Protein AF-A0A938VQU8-F1 (afdb_monomer_lite)

Sequence (218 aa):
MRAQQAISHDPSLSATVELSHGGRVSALDIQADYRAAAERFSGGDPETAWVLREWGAVLADLRAQPDTAADRVDWVAKRSLLRTFAQELGADWTPAMARRVDLAYHLLDPSVSLHASLVDEGRMRTLVDAGQVAAALSTPPRGTRAVVRGLALQKFGASVSDMEWDRLTFRRNGHDVTLRLDEVTGPRIDRMADVLRTAQSLDDLVAALQAKGGTDHA

Radius of gyration: 25.28 Å; chains: 1; bounding box: 58×50×66 Å

Structure (mmCIF, N/CA/C/O backbone):
data_AF-A0A938VQU8-F1
#
_entry.id   AF-A0A938VQU8-F1
#
loop_
_atom_site.group_PDB
_atom_site.id
_atom_site.type_symbol
_atom_site.label_atom_id
_atom_site.label_alt_id
_atom_site.label_comp_id
_atom_site.label_asym_id
_atom_site.label_entity_id
_atom_site.label_seq_id
_atom_site.pdbx_PDB_ins_code
_atom_site.Cartn_x
_atom_site.Cartn_y
_atom_site.Cartn_z
_atom_site.occupancy
_atom_site.B_iso_or_equiv
_atom_site.auth_seq_id
_atom_site.auth_comp_id
_atom_site.auth_asym_id
_atom_site.auth_atom_id
_atom_site.pdbx_PDB_model_num
ATOM 1 N N . MET A 1 1 ? 4.692 16.949 17.480 1.00 71.75 1 MET A N 1
ATOM 2 C CA . MET A 1 1 ? 4.676 15.615 18.130 1.00 71.75 1 MET A CA 1
ATOM 3 C C . MET A 1 1 ? 3.448 15.356 19.006 1.00 71.75 1 MET A C 1
ATOM 5 O O . MET A 1 1 ? 2.825 14.327 18.795 1.00 71.75 1 MET A O 1
ATOM 9 N N . ARG A 1 2 ? 3.047 16.243 19.938 1.00 89.06 2 ARG A N 1
ATOM 10 C CA . ARG A 1 2 ? 1.904 15.979 20.850 1.00 89.06 2 ARG A CA 1
ATOM 11 C C . ARG A 1 2 ? 0.578 15.646 20.143 1.00 89.06 2 ARG A C 1
ATOM 13 O O . ARG A 1 2 ? -0.067 14.679 20.519 1.00 89.06 2 ARG A O 1
ATOM 20 N N . ALA A 1 3 ? 0.210 16.391 19.097 1.00 92.38 3 ALA A N 1
ATOM 21 C CA . ALA A 1 3 ? -1.013 16.142 18.320 1.00 92.38 3 ALA A CA 1
ATOM 22 C C . ALA A 1 3 ? -1.037 14.739 17.679 1.00 92.38 3 ALA A C 1
ATOM 24 O O . ALA A 1 3 ? -2.004 14.002 17.828 1.00 92.38 3 ALA A O 1
ATOM 25 N N . GLN A 1 4 ? 0.065 14.340 17.036 1.00 94.56 4 GLN A N 1
ATOM 26 C CA . GLN A 1 4 ? 0.211 13.012 16.433 1.00 94.56 4 GLN A CA 1
ATOM 27 C C . GLN A 1 4 ? 0.087 11.893 17.475 1.00 94.56 4 GLN A C 1
ATOM 29 O O . GLN A 1 4 ? -0.599 10.908 17.234 1.00 94.56 4 GLN A O 1
ATOM 34 N N . GLN A 1 5 ? 0.725 12.048 18.639 1.00 95.69 5 GLN A N 1
ATOM 35 C CA . GLN A 1 5 ? 0.621 11.071 19.724 1.00 95.69 5 GLN A CA 1
ATOM 36 C C . GLN A 1 5 ? -0.806 10.983 20.271 1.00 95.69 5 GLN A C 1
ATOM 38 O O . GLN A 1 5 ? -1.281 9.877 20.493 1.00 95.69 5 GLN A O 1
ATOM 43 N N . ALA A 1 6 ? -1.493 12.111 20.468 1.00 95.75 6 ALA A N 1
ATOM 44 C CA . ALA A 1 6 ? -2.875 12.118 20.945 1.00 95.75 6 ALA A CA 1
ATOM 45 C C . ALA A 1 6 ? -3.814 11.373 19.983 1.00 95.75 6 ALA A C 1
ATOM 47 O O . ALA A 1 6 ? -4.602 10.547 20.426 1.00 95.75 6 ALA A O 1
ATOM 48 N N . ILE A 1 7 ? -3.668 11.605 18.673 1.00 96.75 7 ILE A N 1
ATOM 49 C CA . ILE A 1 7 ? -4.426 10.891 17.636 1.00 96.75 7 ILE A CA 1
ATOM 50 C C . ILE A 1 7 ? -4.068 9.399 17.633 1.00 96.75 7 ILE A C 1
ATOM 52 O O . ILE A 1 7 ? -4.949 8.550 17.625 1.00 96.75 7 ILE A O 1
ATOM 56 N N . SER A 1 8 ? -2.776 9.067 17.673 1.00 96.38 8 SER A N 1
ATOM 57 C CA . SER A 1 8 ? -2.309 7.678 17.614 1.00 96.38 8 SER A CA 1
ATOM 58 C C . SER A 1 8 ? -2.751 6.830 18.809 1.00 96.38 8 SER A C 1
ATOM 60 O O . SER A 1 8 ? -2.958 5.632 18.641 1.00 96.38 8 SER A O 1
ATOM 62 N N . HIS A 1 9 ? -2.830 7.406 20.011 1.00 95.88 9 HIS A N 1
ATOM 63 C CA . HIS A 1 9 ? -3.208 6.671 21.222 1.00 95.88 9 HIS A CA 1
ATOM 64 C C . HIS A 1 9 ? -4.723 6.576 21.419 1.00 95.88 9 HIS A C 1
ATOM 66 O O . HIS A 1 9 ? -5.155 5.874 22.333 1.00 95.88 9 HIS A O 1
ATOM 72 N N . ASP A 1 10 ? -5.523 7.250 20.587 1.00 96.31 10 ASP A N 1
ATOM 73 C CA . ASP A 1 10 ? -6.977 7.191 20.657 1.00 96.31 10 ASP A CA 1
ATOM 74 C C . ASP A 1 10 ? -7.590 6.377 19.498 1.00 96.31 10 ASP A C 1
ATOM 76 O O . ASP A 1 10 ? -8.001 6.932 18.475 1.00 96.31 10 ASP A O 1
ATOM 80 N N . PRO A 1 11 ? -7.736 5.048 19.657 1.00 93.06 11 PRO A N 1
ATOM 81 C CA . PRO A 1 11 ? -8.382 4.201 18.660 1.00 93.06 11 PRO A CA 1
ATOM 82 C C . PRO A 1 11 ? -9.906 4.404 18.584 1.00 93.06 11 PRO A C 1
ATOM 84 O O . PRO A 1 11 ? -10.549 3.752 17.756 1.00 93.06 11 PRO A O 1
ATOM 87 N N . SER A 1 12 ? -10.504 5.245 19.444 1.00 93.19 12 SER A N 1
ATOM 88 C CA . SER A 1 12 ? -11.915 5.646 19.328 1.00 93.19 12 SER A CA 1
ATOM 89 C C . SER A 1 12 ? -12.138 6.735 18.277 1.00 93.19 12 SER A C 1
ATOM 91 O O . SER A 1 12 ? -13.279 6.953 17.880 1.00 93.19 12 SER A O 1
ATOM 93 N N . LEU A 1 13 ? -11.057 7.367 17.793 1.00 95.56 13 LEU A N 1
ATOM 94 C CA . LEU A 1 13 ? -11.075 8.435 16.787 1.00 95.56 13 LEU A CA 1
ATOM 95 C C . LEU A 1 13 ? -11.809 9.710 17.247 1.00 95.56 13 LEU A C 1
ATOM 97 O O . LEU A 1 13 ? -12.257 10.497 16.414 1.00 95.56 13 LEU A O 1
ATOM 101 N N . SER A 1 14 ? -11.916 9.930 18.560 1.00 94.62 14 SER A N 1
ATOM 102 C CA . SER A 1 14 ? -12.610 11.075 19.165 1.00 94.62 14 SER A CA 1
ATOM 103 C C . SER A 1 14 ? -11.667 12.200 19.606 1.00 94.62 14 SER A C 1
ATOM 105 O O . SER A 1 14 ? -12.100 13.334 19.826 1.00 94.62 14 SER A O 1
ATOM 107 N N . ALA A 1 15 ? -10.367 11.918 19.708 1.00 96.06 15 ALA A N 1
ATOM 108 C CA . ALA A 1 15 ? -9.347 12.877 20.083 1.00 96.06 15 ALA A CA 1
ATOM 109 C C . ALA A 1 15 ? -9.330 14.058 19.110 1.00 96.06 15 ALA A C 1
ATOM 111 O O . ALA A 1 15 ? -9.225 13.903 17.891 1.00 96.06 15 ALA A O 1
ATOM 112 N N . THR A 1 16 ? -9.377 15.261 19.678 1.00 97.06 16 THR A N 1
ATOM 113 C CA . THR A 1 16 ? -9.272 16.510 18.926 1.00 97.06 16 THR A CA 1
ATOM 114 C C . THR A 1 16 ? -7.947 17.200 19.207 1.00 97.06 16 THR A C 1
ATOM 116 O O . THR A 1 16 ? -7.416 17.127 20.319 1.00 97.06 16 THR A O 1
ATOM 119 N N . VAL A 1 17 ? -7.423 17.906 18.211 1.00 96.38 17 VAL A N 1
ATOM 120 C CA . VAL A 1 17 ? -6.170 18.665 18.288 1.00 96.38 17 VAL A CA 1
ATOM 121 C C . VAL A 1 17 ? -6.418 20.128 17.942 1.00 96.38 17 VAL A C 1
ATOM 123 O O . VAL A 1 17 ? -7.322 20.443 17.171 1.00 96.38 17 VAL A O 1
ATOM 126 N N . GLU A 1 18 ? -5.639 21.023 18.543 1.00 96.19 18 GLU A N 1
ATOM 127 C CA . GLU A 1 18 ? -5.754 22.465 18.309 1.00 96.19 18 GLU A CA 1
ATOM 128 C C . GLU A 1 18 ? -5.115 22.873 16.986 1.00 96.19 18 GLU A C 1
ATOM 130 O O . GLU A 1 18 ? -4.020 22.420 16.639 1.00 96.19 18 GLU A O 1
ATOM 135 N N . LEU A 1 19 ? -5.799 23.761 16.270 1.00 94.31 19 LEU A N 1
ATOM 136 C CA . LEU A 1 19 ? -5.284 24.385 15.061 1.00 94.31 19 LEU A CA 1
ATOM 137 C C . LEU A 1 19 ? -4.526 25.672 15.398 1.00 94.31 19 LEU A C 1
ATOM 139 O O . LEU A 1 19 ? -4.851 26.381 16.348 1.00 94.31 19 LEU A O 1
ATOM 143 N N . SER A 1 20 ? -3.537 26.016 14.571 1.00 93.69 20 SER A N 1
ATOM 144 C CA . SER A 1 20 ? -2.718 27.229 14.741 1.00 93.69 20 SER A CA 1
ATOM 145 C C . SER A 1 20 ? -3.521 28.534 14.708 1.00 93.69 20 SER A C 1
ATOM 147 O O . SER A 1 20 ? -3.108 29.527 15.294 1.00 93.69 20 SER A O 1
ATOM 149 N N . HIS A 1 21 ? -4.664 28.527 14.026 1.00 92.50 21 HIS A N 1
ATOM 150 C CA . HIS A 1 21 ? -5.582 29.654 13.863 1.00 92.50 21 HIS A CA 1
ATOM 151 C C . HIS A 1 21 ? -6.771 29.587 14.839 1.00 92.50 21 HIS A C 1
ATOM 153 O O . HIS A 1 21 ? -7.735 30.334 14.689 1.00 92.50 21 HIS A O 1
ATOM 159 N N . GLY A 1 22 ? -6.691 28.717 15.852 1.00 91.94 22 GLY A N 1
ATOM 160 C CA . GLY A 1 22 ? -7.752 28.488 16.827 1.00 91.94 22 GLY A CA 1
ATOM 161 C C . GLY A 1 22 ? -8.751 27.415 16.392 1.00 91.94 22 GLY A C 1
ATOM 162 O O . GLY A 1 22 ? -8.830 27.031 15.228 1.00 91.94 22 GLY A O 1
ATOM 163 N N . GLY A 1 23 ? -9.517 26.912 17.362 1.00 94.06 23 GLY A N 1
ATOM 164 C CA . GLY A 1 23 ? -10.430 25.785 17.167 1.00 94.06 23 GLY A CA 1
ATOM 165 C C . GLY A 1 23 ? -9.764 24.421 17.373 1.00 94.06 23 GLY A C 1
ATOM 166 O O . GLY A 1 23 ? -8.543 24.305 17.513 1.00 94.06 23 GLY A O 1
ATOM 167 N N . ARG A 1 24 ? -10.598 23.379 17.434 1.00 96.81 24 ARG A N 1
ATOM 168 C CA . ARG A 1 24 ? -10.176 21.985 17.605 1.00 96.81 24 ARG A CA 1
ATOM 169 C C . ARG A 1 24 ? -10.840 21.113 16.554 1.00 96.81 24 ARG A C 1
ATOM 171 O O . ARG A 1 24 ? -12.019 21.298 16.275 1.00 96.81 24 ARG A O 1
ATOM 178 N N . VAL A 1 25 ? -10.098 20.151 16.023 1.00 96.81 25 VAL A N 1
ATOM 179 C CA . VAL A 1 25 ? -10.579 19.220 14.992 1.00 96.81 25 VAL A CA 1
ATOM 180 C C . VAL A 1 25 ? -10.140 17.798 15.305 1.00 96.81 25 VAL A C 1
ATOM 182 O O . VAL A 1 25 ? -9.080 17.599 15.906 1.00 96.81 25 VAL A O 1
ATOM 185 N N . SER A 1 26 ? -10.943 16.808 14.919 1.00 96.88 26 SER A N 1
ATOM 186 C CA . SER A 1 26 ? -10.526 15.404 14.975 1.00 96.88 26 SER A CA 1
ATOM 187 C C . SER A 1 26 ? -9.626 15.044 13.788 1.00 96.88 26 SER A C 1
ATOM 189 O O . SER A 1 26 ? -9.549 15.766 12.790 1.00 96.88 26 SER A O 1
ATOM 191 N N . ALA A 1 27 ? -8.967 13.885 13.857 1.00 96.69 27 ALA A N 1
ATOM 192 C CA . ALA A 1 27 ? -8.218 13.352 12.718 1.00 96.69 27 ALA A CA 1
ATOM 193 C C . ALA A 1 27 ? -9.114 13.100 11.490 1.00 96.69 27 ALA A C 1
ATOM 195 O O . ALA A 1 27 ? -8.681 13.311 10.357 1.00 96.69 27 ALA A O 1
ATOM 196 N N . LEU A 1 28 ? -10.367 12.681 11.710 1.00 97.56 28 LEU A N 1
ATOM 197 C CA . LEU A 1 28 ? -11.327 12.417 10.637 1.00 97.56 28 LEU A CA 1
ATOM 198 C C . LEU A 1 28 ? -11.799 13.711 9.964 1.00 97.56 28 LEU A C 1
ATOM 200 O O . LEU A 1 28 ? -12.046 13.710 8.757 1.00 97.56 28 LEU A O 1
ATOM 204 N N . ASP A 1 29 ? -11.891 14.815 10.708 1.00 97.25 29 ASP A N 1
ATOM 205 C CA . ASP A 1 29 ? -12.241 16.130 10.153 1.00 97.25 29 ASP A CA 1
ATOM 206 C C . ASP A 1 29 ? -11.118 16.658 9.268 1.00 97.25 29 ASP A C 1
ATOM 208 O O . ASP A 1 29 ? -11.364 16.994 8.113 1.00 97.25 29 ASP A O 1
ATOM 212 N N . ILE A 1 30 ? -9.871 16.582 9.747 1.00 96.56 30 ILE A N 1
ATOM 213 C CA . ILE A 1 30 ? -8.688 16.925 8.945 1.00 96.56 30 ILE A CA 1
ATOM 214 C C . ILE A 1 30 ? -8.685 16.130 7.630 1.00 96.56 30 ILE A C 1
ATOM 216 O O . ILE A 1 30 ? -8.490 16.694 6.556 1.00 96.56 30 ILE A O 1
ATOM 220 N N . GLN A 1 31 ? -8.918 14.816 7.693 1.00 97.94 31 GLN A N 1
ATOM 221 C CA . GLN A 1 31 ? -8.962 13.969 6.499 1.00 97.94 31 GLN A CA 1
ATOM 222 C C . GLN A 1 31 ? -10.119 14.329 5.557 1.00 97.94 31 GLN A C 1
ATOM 224 O O . GLN A 1 31 ? -9.938 14.303 4.341 1.00 97.94 31 GLN A O 1
ATOM 229 N N . ALA A 1 32 ? -11.289 14.688 6.091 1.00 97.88 32 ALA A N 1
ATOM 230 C CA . ALA A 1 32 ? -12.420 15.125 5.277 1.00 97.88 32 ALA A CA 1
ATOM 231 C C . ALA A 1 32 ? -12.131 16.446 4.551 1.00 97.88 32 ALA A C 1
ATOM 233 O O . ALA A 1 32 ? -12.450 16.555 3.367 1.00 97.88 32 ALA A O 1
ATOM 234 N N . ASP A 1 33 ? -11.466 17.397 5.210 1.00 96.94 33 ASP A N 1
ATOM 235 C CA . ASP A 1 33 ? -11.055 18.663 4.597 1.00 96.94 33 ASP A CA 1
ATOM 236 C C . ASP A 1 33 ? -10.037 18.439 3.471 1.00 96.94 33 ASP A C 1
ATOM 238 O O . ASP A 1 33 ? -10.191 18.980 2.372 1.00 96.94 33 ASP A O 1
ATOM 242 N N . TYR A 1 34 ? -9.033 17.584 3.697 1.00 98.06 34 TYR A N 1
ATOM 243 C CA . TYR A 1 34 ? -8.066 17.219 2.655 1.00 98.06 34 TYR A CA 1
ATOM 244 C C . TYR A 1 34 ? -8.723 16.498 1.478 1.00 98.06 34 TYR A C 1
ATOM 246 O O . TYR A 1 34 ? -8.414 16.814 0.329 1.00 98.06 34 TYR A O 1
ATOM 254 N N . ARG A 1 35 ? -9.652 15.570 1.736 1.00 98.00 35 ARG A N 1
ATOM 255 C CA . ARG A 1 35 ? -10.408 14.894 0.676 1.00 98.00 35 ARG A CA 1
ATOM 256 C C . ARG A 1 35 ? -11.229 15.896 -0.133 1.00 98.00 35 ARG A C 1
ATOM 258 O O . ARG A 1 35 ? -11.197 15.848 -1.358 1.00 98.00 35 ARG A O 1
ATOM 265 N N . ALA A 1 36 ? -11.935 16.813 0.531 1.00 97.12 36 ALA A N 1
ATOM 266 C CA . ALA A 1 36 ? -12.732 17.841 -0.134 1.00 97.12 36 ALA A CA 1
ATOM 267 C C . ALA A 1 36 ? -11.863 18.780 -0.986 1.00 97.12 36 ALA A C 1
ATOM 269 O O . ALA A 1 36 ? -12.261 19.171 -2.083 1.00 97.12 36 ALA A O 1
ATOM 270 N N . ALA A 1 37 ? -10.660 19.122 -0.516 1.00 96.94 37 ALA A N 1
ATOM 271 C CA . ALA A 1 37 ? -9.692 19.863 -1.313 1.00 96.94 37 ALA A CA 1
ATOM 272 C C . ALA A 1 37 ? -9.220 19.047 -2.528 1.00 96.94 37 ALA A C 1
ATOM 274 O O . ALA A 1 37 ? -9.268 19.551 -3.646 1.00 96.94 37 ALA A O 1
ATOM 275 N N . ALA A 1 38 ? -8.829 17.785 -2.335 1.00 96.50 38 ALA A N 1
ATOM 276 C CA . ALA A 1 38 ? -8.390 16.903 -3.416 1.00 96.50 38 ALA A CA 1
ATOM 277 C C . ALA A 1 38 ? -9.476 16.706 -4.488 1.00 96.50 38 ALA A C 1
ATOM 279 O O . ALA A 1 38 ? -9.177 16.727 -5.677 1.00 96.50 38 ALA A O 1
ATOM 280 N N . GLU A 1 39 ? -10.741 16.596 -4.083 1.00 95.38 39 GLU A N 1
ATOM 281 C CA . GLU A 1 39 ? -11.890 16.475 -4.984 1.00 95.38 39 GLU A CA 1
ATOM 282 C C . GLU A 1 39 ? -12.039 17.704 -5.898 1.00 95.38 39 GLU A C 1
ATOM 284 O O . GLU A 1 39 ? -12.243 17.548 -7.102 1.00 95.38 39 GLU A O 1
ATOM 289 N N . ARG A 1 40 ? -11.816 18.919 -5.371 1.00 94.62 40 ARG A N 1
ATOM 290 C CA . ARG A 1 40 ? -11.831 20.170 -6.162 1.00 94.62 40 ARG A CA 1
ATOM 291 C C . ARG A 1 40 ? -10.731 20.238 -7.219 1.00 94.62 40 ARG A C 1
ATOM 293 O O . ARG A 1 40 ? -10.926 20.884 -8.242 1.00 94.62 40 ARG A O 1
ATOM 300 N N . PHE A 1 41 ? -9.585 19.614 -6.957 1.00 92.31 41 PHE A N 1
ATOM 301 C CA . PHE A 1 41 ? -8.437 19.588 -7.869 1.00 92.31 41 PHE A CA 1
ATOM 302 C C . PHE A 1 41 ? -8.330 18.279 -8.656 1.00 92.31 41 PHE A C 1
ATOM 304 O O . PHE A 1 41 ? -7.337 18.061 -9.350 1.00 92.31 41 PHE A O 1
ATOM 311 N N . SER A 1 42 ? -9.326 17.398 -8.551 1.00 89.56 42 SER A N 1
ATOM 312 C CA . SER A 1 42 ? -9.290 16.121 -9.250 1.00 89.56 42 SER A CA 1
ATOM 313 C C . SER A 1 42 ? -9.401 16.343 -10.760 1.00 89.56 42 SER A C 1
ATOM 315 O O . SER A 1 42 ? -10.292 17.037 -11.244 1.00 89.56 42 SER A O 1
ATOM 317 N N . GLY A 1 43 ? -8.482 15.746 -11.525 1.00 84.81 43 GLY A N 1
ATOM 318 C CA . GLY A 1 43 ? -8.497 15.787 -12.993 1.00 84.81 43 GLY A CA 1
ATOM 319 C C . GLY A 1 43 ? -9.579 14.904 -13.625 1.00 84.81 43 GLY A C 1
ATOM 320 O O . GLY A 1 43 ? -9.668 14.832 -14.848 1.00 84.81 43 GLY A O 1
ATOM 321 N N . GLY A 1 44 ? -10.387 14.223 -12.802 1.00 86.25 44 GLY A N 1
ATOM 322 C CA . GLY A 1 44 ? -11.507 13.387 -13.229 1.00 86.25 44 GLY A CA 1
ATOM 323 C C . GLY A 1 44 ? -11.123 12.040 -13.845 1.00 86.25 44 GLY A C 1
ATOM 324 O O . GLY A 1 44 ? -11.999 11.365 -14.385 1.00 86.25 44 GLY A O 1
ATOM 325 N N . ASP A 1 45 ? -9.854 11.627 -13.785 1.00 95.00 45 ASP A N 1
ATOM 326 C CA . ASP A 1 45 ? -9.467 10.311 -14.284 1.00 95.00 45 ASP A CA 1
ATOM 327 C C . ASP A 1 45 ? -10.068 9.180 -13.414 1.00 95.00 45 ASP A C 1
ATOM 329 O O . ASP A 1 45 ? -10.339 9.380 -12.221 1.00 95.00 45 ASP A O 1
ATOM 333 N N . PRO A 1 46 ? -10.309 7.987 -13.992 1.00 95.88 46 PRO A N 1
ATOM 334 C CA . PRO A 1 46 ? -10.997 6.905 -13.290 1.00 95.88 46 PRO A CA 1
ATOM 335 C C . PRO A 1 46 ? -10.301 6.436 -12.006 1.00 95.88 46 PRO A C 1
ATOM 337 O O . PRO A 1 46 ? -10.987 6.028 -11.064 1.00 95.88 46 PRO A O 1
ATOM 340 N N . GLU A 1 47 ? -8.968 6.490 -11.962 1.00 95.31 47 GLU A N 1
ATOM 341 C CA . GLU A 1 47 ? -8.171 6.037 -10.822 1.00 95.31 47 GLU A CA 1
ATOM 342 C C . GLU A 1 47 ? -8.277 7.039 -9.670 1.00 95.31 47 GLU A C 1
ATOM 344 O O . GLU A 1 47 ? -8.659 6.659 -8.561 1.00 95.31 47 GLU A O 1
ATOM 349 N N . THR A 1 48 ? -8.089 8.333 -9.942 1.00 96.56 48 THR A N 1
ATOM 350 C CA . THR A 1 48 ? -8.318 9.404 -8.960 1.00 96.56 48 THR A CA 1
ATOM 351 C C . THR A 1 48 ? -9.750 9.374 -8.431 1.00 96.56 48 THR A C 1
ATOM 353 O O . THR A 1 48 ? -9.977 9.480 -7.222 1.00 96.56 48 THR A O 1
ATOM 356 N N . ALA A 1 49 ? -10.737 9.180 -9.312 1.00 96.06 49 ALA A N 1
ATOM 357 C CA . ALA A 1 49 ? -12.132 9.065 -8.905 1.00 96.06 49 ALA A CA 1
ATOM 358 C C . ALA A 1 49 ? -12.364 7.856 -7.985 1.00 96.06 49 ALA A C 1
ATOM 360 O O . ALA A 1 49 ? -13.157 7.944 -7.048 1.00 96.06 49 ALA A O 1
ATOM 361 N N . TRP A 1 50 ? -11.698 6.725 -8.234 1.00 96.69 50 TRP A N 1
ATOM 362 C CA . TRP A 1 50 ? -11.764 5.551 -7.363 1.00 96.69 50 TRP A CA 1
ATOM 363 C C . TRP A 1 50 ? -11.137 5.822 -5.991 1.00 96.69 50 TRP A C 1
ATOM 365 O O . TRP A 1 50 ? -11.809 5.601 -4.983 1.00 96.69 50 TRP A O 1
ATOM 375 N N . VAL A 1 51 ? -9.937 6.411 -5.934 1.00 97.44 51 VAL A N 1
ATOM 376 C CA . VAL A 1 51 ? -9.269 6.768 -4.668 1.00 97.44 51 VAL A CA 1
ATOM 377 C C . VAL A 1 51 ? -10.140 7.697 -3.818 1.00 97.44 51 VAL A C 1
ATOM 379 O O . VAL A 1 51 ? -10.321 7.459 -2.624 1.00 97.44 51 VAL A O 1
ATOM 382 N N . LEU A 1 52 ? -10.735 8.735 -4.416 1.00 98.00 52 LEU A N 1
ATOM 383 C CA . LEU A 1 52 ? -11.600 9.678 -3.695 1.00 98.00 52 LEU A CA 1
ATOM 384 C C . LEU A 1 52 ? -12.882 9.026 -3.157 1.00 98.00 52 LEU A C 1
ATOM 386 O O . LEU A 1 52 ? -13.376 9.427 -2.094 1.00 98.00 52 LEU A O 1
ATOM 390 N N . ARG A 1 53 ? -13.433 8.031 -3.866 1.00 97.25 53 ARG A N 1
ATOM 391 C CA . ARG A 1 53 ? -14.580 7.250 -3.381 1.00 97.25 53 ARG A CA 1
ATOM 392 C C . ARG A 1 53 ? -14.188 6.360 -2.208 1.00 97.25 53 ARG A C 1
ATOM 394 O O . ARG A 1 53 ? -14.837 6.454 -1.171 1.00 97.25 53 ARG A O 1
ATOM 401 N N . GLU A 1 54 ? -13.123 5.569 -2.334 1.00 97.94 54 GLU A N 1
ATOM 402 C CA . GLU A 1 54 ? -12.669 4.672 -1.260 1.00 97.94 54 GLU A CA 1
ATOM 403 C C . GLU A 1 54 ? -12.245 5.452 -0.009 1.00 97.94 54 GLU A C 1
ATOM 405 O O . GLU A 1 54 ? -12.629 5.093 1.102 1.00 97.94 54 GLU A O 1
ATOM 410 N N . TRP A 1 55 ? -11.544 6.580 -0.173 1.00 98.38 55 TRP A N 1
ATOM 411 C CA . TRP A 1 55 ? -11.201 7.464 0.943 1.00 98.38 55 TRP A CA 1
ATOM 412 C C . TRP A 1 55 ? -12.460 7.972 1.656 1.00 98.38 55 TRP A C 1
ATOM 414 O O . TRP A 1 55 ? -12.550 7.918 2.881 1.00 98.38 55 TRP A O 1
ATOM 424 N N . GLY A 1 56 ? -13.470 8.411 0.899 1.00 98.19 56 GLY A N 1
ATOM 425 C CA . GLY A 1 56 ? -14.747 8.849 1.464 1.00 98.19 56 GLY A CA 1
ATOM 426 C C . GLY A 1 56 ? -15.478 7.735 2.214 1.00 98.19 56 GLY A C 1
ATOM 427 O O . GLY A 1 56 ? -15.938 7.959 3.332 1.00 98.19 56 GLY A O 1
ATOM 428 N N . ALA A 1 57 ? -15.536 6.537 1.626 1.00 98.00 57 ALA A N 1
ATOM 429 C CA . ALA A 1 57 ? -16.173 5.368 2.224 1.00 98.00 57 ALA A CA 1
ATOM 430 C C . ALA A 1 57 ? -15.497 4.968 3.543 1.00 98.00 57 ALA A C 1
ATOM 432 O O . ALA A 1 57 ? -16.177 4.822 4.555 1.00 98.00 57 ALA A O 1
ATOM 433 N N . VAL A 1 58 ? -14.161 4.902 3.574 1.00 98.25 58 VAL A N 1
ATOM 434 C CA . VAL A 1 58 ? -13.407 4.611 4.803 1.00 98.25 58 VAL A CA 1
ATOM 435 C C . VAL A 1 58 ? -13.663 5.670 5.873 1.00 98.25 58 VAL A C 1
ATOM 437 O O . VAL A 1 58 ? -13.897 5.321 7.025 1.00 98.25 58 VAL A O 1
ATOM 440 N N . LEU A 1 59 ? -13.663 6.963 5.528 1.00 98.25 59 LEU A N 1
ATOM 441 C CA . LEU A 1 59 ? -13.964 8.010 6.510 1.00 98.25 59 LEU A CA 1
ATOM 442 C C . LEU A 1 59 ? -15.392 7.908 7.057 1.00 98.25 59 LEU A C 1
ATOM 444 O O . LEU A 1 59 ? -15.603 8.181 8.238 1.00 98.25 59 LEU A O 1
ATOM 448 N N . ALA A 1 60 ? -16.365 7.542 6.222 1.00 97.88 60 ALA A N 1
ATOM 449 C CA . ALA A 1 60 ? -17.745 7.342 6.651 1.00 97.88 60 ALA A CA 1
ATOM 450 C C . ALA A 1 60 ? -17.870 6.135 7.595 1.00 97.88 60 ALA A C 1
ATOM 452 O O . ALA A 1 60 ? -18.436 6.275 8.679 1.00 97.88 60 ALA A O 1
ATOM 453 N N . ASP A 1 61 ? -17.271 4.999 7.232 1.00 97.75 61 ASP A N 1
ATOM 454 C CA . ASP A 1 61 ? -17.232 3.788 8.057 1.00 97.75 61 ASP A CA 1
ATOM 455 C C . ASP A 1 61 ? -16.566 4.056 9.409 1.00 97.75 61 ASP A C 1
ATOM 457 O O . ASP A 1 61 ? -17.127 3.748 10.458 1.00 97.75 61 ASP A O 1
ATOM 461 N N . LEU A 1 62 ? -15.404 4.716 9.404 1.00 97.75 62 LEU A N 1
ATOM 462 C CA . LEU A 1 62 ? -14.676 5.055 10.625 1.00 97.75 62 LEU A CA 1
ATOM 463 C C . LEU A 1 62 ? -15.457 6.003 11.542 1.00 97.75 62 LEU A C 1
ATOM 465 O O . LEU A 1 62 ? -15.366 5.870 12.760 1.00 97.75 62 LEU A O 1
ATOM 469 N N . ARG A 1 63 ? -16.231 6.943 10.983 1.00 96.56 63 ARG A N 1
ATOM 470 C CA . ARG A 1 63 ? -17.110 7.821 11.772 1.00 96.56 63 ARG A CA 1
ATOM 471 C C . ARG A 1 63 ? -18.304 7.075 12.359 1.00 96.56 63 ARG A C 1
ATOM 473 O O . ARG A 1 63 ? -18.694 7.368 13.484 1.00 96.56 63 ARG A O 1
ATOM 480 N N . ALA A 1 64 ? -18.908 6.169 11.592 1.00 96.00 64 ALA A N 1
ATOM 481 C CA . ALA A 1 64 ? -20.124 5.472 11.995 1.00 96.00 64 ALA A CA 1
ATOM 482 C C . ALA A 1 64 ? -19.832 4.330 12.976 1.00 96.00 64 ALA A C 1
ATOM 484 O O . ALA A 1 64 ? -20.408 4.270 14.061 1.00 96.00 64 ALA A O 1
ATOM 485 N N . GLN A 1 65 ? -18.933 3.423 12.596 1.00 95.38 65 GLN A N 1
ATOM 486 C CA . GLN A 1 65 ? -18.543 2.262 13.383 1.00 95.38 65 GLN A CA 1
ATOM 487 C C . GLN A 1 65 ? -17.165 1.771 12.911 1.00 95.38 65 GLN A C 1
ATOM 489 O O . GLN A 1 65 ? -17.097 0.994 11.964 1.00 95.38 65 GLN A O 1
ATOM 494 N N . PRO A 1 66 ? -16.057 2.130 13.591 1.00 94.50 66 PRO A N 1
ATOM 495 C CA . PRO A 1 66 ? -14.705 1.830 13.116 1.00 94.50 66 PRO A CA 1
ATOM 496 C C . PRO A 1 66 ? -14.455 0.375 12.714 1.00 94.50 66 PRO A C 1
ATOM 498 O O . PRO A 1 66 ? -13.719 0.130 11.767 1.00 94.50 66 PRO A O 1
ATOM 501 N N . ASP A 1 67 ? -15.080 -0.580 13.410 1.00 94.06 67 ASP A N 1
ATOM 502 C CA . ASP A 1 67 ? -14.913 -2.012 13.149 1.00 94.06 67 ASP A CA 1
ATOM 503 C C . ASP A 1 67 ? -15.464 -2.461 11.776 1.00 94.06 67 ASP A C 1
ATOM 505 O O . ASP A 1 67 ? -15.056 -3.512 11.288 1.00 94.06 67 ASP A O 1
ATOM 509 N N . THR A 1 68 ? -16.322 -1.680 11.102 1.00 95.94 68 THR A N 1
ATOM 510 C CA . THR A 1 68 ? -16.825 -2.016 9.750 1.00 95.94 68 THR A CA 1
ATOM 511 C C . THR A 1 68 ? -15.786 -1.814 8.648 1.00 95.94 68 THR A C 1
ATOM 513 O O . THR A 1 68 ? -15.969 -2.309 7.538 1.00 95.94 68 THR A O 1
ATOM 516 N N . ALA A 1 69 ? -14.681 -1.126 8.949 1.00 97.56 69 ALA A N 1
ATOM 517 C CA . ALA A 1 69 ? -13.563 -0.931 8.032 1.00 97.56 69 ALA A CA 1
ATOM 518 C C . ALA A 1 69 ? -12.487 -2.034 8.142 1.00 97.56 69 ALA A C 1
ATOM 520 O O . ALA A 1 69 ? -11.431 -1.923 7.516 1.00 97.56 69 ALA A O 1
ATOM 521 N N . ALA A 1 70 ? -12.720 -3.083 8.945 1.00 97.75 70 ALA A N 1
ATOM 522 C CA . ALA A 1 70 ? -11.743 -4.139 9.229 1.00 97.75 70 ALA A CA 1
ATOM 523 C C . ALA A 1 70 ? -11.272 -4.908 7.985 1.00 97.75 70 ALA A C 1
ATOM 525 O O . ALA A 1 70 ? -10.164 -5.422 7.980 1.00 97.75 70 ALA A O 1
ATOM 526 N N . ASP A 1 71 ? -12.068 -4.957 6.924 1.00 97.88 71 ASP A N 1
ATOM 527 C CA . ASP A 1 71 ? -11.724 -5.627 5.669 1.00 97.88 71 ASP A CA 1
ATOM 528 C C . ASP A 1 71 ? -10.824 -4.784 4.746 1.00 97.88 71 ASP A C 1
ATOM 530 O O . ASP A 1 71 ? -10.432 -5.257 3.684 1.00 97.88 71 ASP A O 1
ATOM 534 N N . ARG A 1 72 ? -10.498 -3.531 5.098 1.00 96.50 72 ARG A N 1
ATOM 535 C CA . ARG A 1 72 ? -9.647 -2.645 4.268 1.00 96.50 72 ARG A CA 1
ATOM 536 C C . ARG A 1 72 ? -8.688 -1.737 5.049 1.00 96.50 72 ARG A C 1
ATOM 538 O O . ARG A 1 72 ? -7.876 -1.052 4.434 1.00 96.50 72 ARG A O 1
ATOM 545 N N . VAL A 1 73 ? -8.778 -1.694 6.381 1.00 98.12 73 VAL A N 1
ATOM 546 C CA . VAL A 1 73 ? -7.932 -0.857 7.246 1.00 98.12 73 VAL A CA 1
ATOM 547 C C . VAL A 1 73 ? -7.189 -1.724 8.263 1.00 98.12 73 VAL A C 1
ATOM 549 O O . VAL A 1 73 ? -7.781 -2.225 9.219 1.00 98.12 73 VAL A O 1
ATOM 552 N N . ASP A 1 74 ? -5.868 -1.835 8.103 1.00 98.12 74 ASP A N 1
ATOM 553 C CA . ASP A 1 74 ? -5.023 -2.766 8.868 1.00 98.12 74 ASP A CA 1
ATOM 554 C C . ASP A 1 74 ? -5.160 -2.653 10.385 1.00 98.12 74 ASP A C 1
ATOM 556 O O . ASP A 1 74 ? -5.274 -3.653 11.095 1.00 98.12 74 ASP A O 1
ATOM 560 N N . TRP A 1 75 ? -5.136 -1.428 10.918 1.00 97.88 75 TRP A N 1
ATOM 561 C CA . TRP A 1 75 ? -5.189 -1.240 12.367 1.00 97.88 75 TRP A CA 1
ATOM 562 C C . TRP A 1 75 ? -6.548 -1.663 12.943 1.00 97.88 75 TRP A C 1
ATOM 564 O O . TRP A 1 75 ? -6.606 -2.116 14.086 1.00 97.88 75 TRP A O 1
ATOM 574 N N . VAL A 1 76 ? -7.624 -1.574 12.152 1.00 98.12 76 VAL A N 1
ATOM 575 C CA . VAL A 1 76 ? -8.959 -2.050 12.530 1.00 98.12 76 VAL A CA 1
ATOM 576 C C . VAL A 1 76 ? -9.002 -3.578 12.479 1.00 98.12 76 VAL A C 1
ATOM 578 O O . VAL A 1 76 ? -9.418 -4.196 13.460 1.00 98.12 76 VAL A O 1
ATOM 581 N N . ALA A 1 77 ? -8.509 -4.189 11.395 1.00 98.25 77 ALA A N 1
ATOM 582 C CA . ALA A 1 77 ? -8.413 -5.644 11.241 1.00 98.25 77 ALA A CA 1
ATOM 583 C C . ALA A 1 77 ? -7.644 -6.277 12.409 1.00 98.25 77 ALA A C 1
ATOM 585 O O . ALA A 1 77 ? -8.122 -7.173 13.109 1.00 98.25 77 ALA A O 1
ATOM 586 N N . LYS A 1 78 ? -6.465 -5.724 12.698 1.00 98.00 78 LYS A N 1
ATOM 587 C CA . LYS A 1 78 ? -5.612 -6.159 13.798 1.00 98.00 78 LYS A CA 1
ATOM 588 C C . LYS A 1 78 ? -6.256 -5.945 15.164 1.00 98.00 78 LYS A C 1
ATOM 590 O O . LYS A 1 78 ? -6.151 -6.810 16.032 1.00 98.00 78 LYS A O 1
ATOM 595 N N . ARG A 1 79 ? -6.934 -4.813 15.380 1.00 96.62 79 ARG A N 1
ATOM 596 C CA . ARG A 1 79 ? -7.670 -4.563 16.627 1.00 96.62 79 ARG A CA 1
ATOM 597 C C . ARG A 1 79 ? -8.782 -5.588 16.827 1.00 96.62 79 ARG A C 1
ATOM 599 O O . ARG A 1 79 ? -8.986 -6.020 17.959 1.00 96.62 79 ARG A O 1
ATOM 606 N N . SER A 1 80 ? -9.476 -5.977 15.758 1.00 96.19 80 SER A N 1
ATOM 607 C CA . SER A 1 80 ? -10.479 -7.042 15.796 1.00 96.19 80 SER A CA 1
ATOM 608 C C . SER A 1 80 ? -9.850 -8.363 16.249 1.00 96.19 80 SER A C 1
ATOM 610 O O . SER A 1 80 ? -10.302 -8.910 17.250 1.00 96.19 80 SER A O 1
ATOM 612 N N . LEU A 1 81 ? -8.739 -8.793 15.637 1.00 96.94 81 LEU A N 1
ATOM 613 C CA . LEU A 1 81 ? -8.006 -10.000 16.052 1.00 96.94 81 LEU A CA 1
ATOM 614 C C . LEU A 1 81 ? -7.590 -9.958 17.529 1.00 96.94 81 LEU A C 1
ATOM 616 O O . LEU A 1 81 ? -7.852 -10.896 18.276 1.00 96.94 81 LEU A O 1
ATOM 620 N N . LEU A 1 82 ? -6.971 -8.858 17.971 1.00 97.38 82 LEU A N 1
ATOM 621 C CA . LEU A 1 82 ? -6.538 -8.693 19.362 1.00 97.38 82 LEU A CA 1
ATOM 622 C C . LEU A 1 82 ? -7.712 -8.783 20.344 1.00 97.38 82 LEU A C 1
ATOM 624 O O . LEU A 1 82 ? -7.570 -9.384 21.406 1.00 97.38 82 LEU A O 1
ATOM 628 N N . ARG A 1 83 ? -8.864 -8.197 19.999 1.00 96.00 83 ARG A N 1
ATOM 629 C CA . ARG A 1 83 ? -10.080 -8.280 20.818 1.00 96.00 83 ARG A CA 1
ATOM 630 C C . ARG A 1 83 ? -10.631 -9.700 20.860 1.00 96.00 83 ARG A C 1
ATOM 632 O O . ARG A 1 83 ? -10.971 -10.147 21.948 1.00 96.00 83 ARG A O 1
ATOM 639 N N . THR A 1 84 ? -10.674 -10.399 19.728 1.00 96.25 84 THR A N 1
ATOM 640 C CA . THR A 1 84 ? -11.125 -11.795 19.660 1.00 96.25 84 THR A CA 1
ATOM 641 C C . THR A 1 84 ? -10.254 -12.695 20.536 1.00 96.25 84 THR A C 1
ATOM 643 O O . THR A 1 84 ? -10.779 -13.337 21.439 1.00 96.25 84 THR A O 1
ATOM 646 N N . PHE A 1 85 ? -8.925 -12.655 20.383 1.00 96.69 85 PHE A N 1
ATOM 647 C CA . PHE A 1 85 ? -8.023 -13.452 21.225 1.00 96.69 85 PHE A CA 1
ATOM 648 C C . PHE A 1 85 ? -8.138 -13.102 22.712 1.00 96.69 85 PHE A C 1
ATOM 650 O O . PHE A 1 85 ? -8.124 -13.993 23.559 1.00 96.69 85 PHE A O 1
ATOM 657 N N . ALA A 1 86 ? -8.271 -11.814 23.046 1.00 97.31 86 ALA A N 1
ATOM 658 C CA . ALA A 1 86 ? -8.459 -11.388 24.429 1.00 97.31 86 ALA A CA 1
ATOM 659 C C . ALA A 1 86 ? -9.778 -11.905 25.027 1.00 97.31 86 ALA A C 1
ATOM 661 O O . ALA A 1 86 ? -9.815 -12.275 26.197 1.00 97.31 86 ALA A O 1
ATOM 662 N N . GLN A 1 87 ? -10.854 -11.934 24.237 1.00 97.62 87 GLN A N 1
ATOM 663 C CA . GLN A 1 87 ? -12.154 -12.462 24.656 1.00 97.62 87 GLN A CA 1
ATOM 664 C C . GLN A 1 87 ? -12.120 -13.982 24.842 1.00 97.62 87 GLN A C 1
ATOM 666 O O . GLN A 1 87 ? -12.658 -14.476 25.828 1.00 97.62 87 GLN A O 1
ATOM 671 N N . GLU A 1 88 ? -11.474 -14.708 23.931 1.00 97.12 88 GLU A N 1
ATOM 672 C CA . GLU A 1 88 ? -11.376 -16.172 23.975 1.00 97.12 88 GLU A CA 1
ATOM 673 C C . GLU A 1 88 ? -10.492 -16.670 25.124 1.00 97.12 88 GLU A C 1
ATOM 675 O O . GLU A 1 88 ? -10.842 -17.636 25.797 1.00 97.12 88 GLU A O 1
ATOM 680 N N . LEU A 1 89 ? -9.358 -16.007 25.369 1.00 96.81 89 LEU A N 1
ATOM 681 C CA . LEU A 1 89 ? -8.404 -16.402 26.412 1.00 96.81 89 LEU A CA 1
ATOM 682 C C . LEU A 1 89 ? -8.755 -15.832 27.793 1.00 96.81 89 LEU A C 1
ATOM 684 O O . LEU A 1 89 ? -8.291 -16.346 28.810 1.00 96.81 89 LEU A O 1
ATOM 688 N N . GLY A 1 90 ? -9.560 -14.769 27.853 1.00 96.56 90 GLY A N 1
ATOM 689 C CA . GLY A 1 90 ? -10.006 -14.162 29.103 1.00 96.56 90 GLY A CA 1
ATOM 690 C C . GLY A 1 90 ? -8.842 -13.810 30.035 1.00 96.56 90 GLY A C 1
ATOM 691 O O . GLY A 1 90 ? -8.001 -12.974 29.709 1.00 96.56 90 GLY A O 1
ATOM 692 N N . ALA A 1 91 ? -8.796 -14.449 31.207 1.00 95.75 91 ALA A N 1
ATOM 693 C CA . ALA A 1 91 ? -7.775 -14.197 32.228 1.00 95.75 91 ALA A CA 1
ATOM 694 C C . ALA A 1 91 ? -6.352 -14.611 31.804 1.00 95.75 91 ALA A C 1
ATOM 696 O O . ALA A 1 91 ? -5.386 -14.056 32.325 1.00 95.75 91 ALA A O 1
ATOM 697 N N . ASP A 1 92 ? -6.218 -15.531 30.845 1.00 96.38 92 ASP A N 1
ATOM 698 C CA . ASP A 1 92 ? -4.920 -15.992 30.343 1.00 96.38 92 ASP A CA 1
ATOM 699 C C . ASP A 1 92 ? -4.327 -15.047 29.284 1.00 96.38 92 ASP A C 1
ATOM 701 O O . ASP A 1 92 ? -3.182 -15.217 28.854 1.00 96.38 92 ASP A O 1
ATOM 705 N N . TRP A 1 93 ? -5.079 -14.028 28.852 1.00 97.81 93 TRP A N 1
ATOM 706 C CA . TRP A 1 93 ? -4.599 -13.051 27.885 1.00 97.81 93 TRP A CA 1
ATOM 707 C C . TRP A 1 93 ? -3.499 -12.165 28.478 1.00 97.81 93 TRP A C 1
ATOM 709 O O . TRP A 1 93 ? -3.697 -11.455 29.464 1.00 97.81 93 TRP A O 1
ATOM 719 N N . THR A 1 94 ? -2.328 -12.147 27.833 1.00 97.88 94 THR A N 1
ATOM 720 C CA . THR A 1 94 ? -1.167 -11.383 28.315 1.00 97.88 94 THR A CA 1
ATOM 721 C C . THR A 1 94 ? -0.680 -10.333 27.315 1.00 97.88 94 THR A C 1
ATOM 723 O O . THR A 1 94 ? -0.800 -10.508 26.099 1.00 97.88 94 THR A O 1
ATOM 726 N N . PRO A 1 95 ? 0.018 -9.280 27.787 1.00 97.50 95 PRO A N 1
ATOM 727 C CA . PRO A 1 95 ? 0.695 -8.333 26.900 1.00 97.50 95 PRO A CA 1
ATOM 728 C C . PRO A 1 95 ? 1.727 -8.985 25.966 1.00 97.50 95 PRO A C 1
ATOM 730 O O . PRO A 1 95 ? 1.990 -8.476 24.878 1.00 97.50 95 PRO A O 1
ATOM 733 N N . ALA A 1 96 ? 2.337 -10.102 26.377 1.00 98.00 96 ALA A N 1
ATOM 734 C CA . ALA A 1 96 ? 3.268 -10.846 25.532 1.00 98.00 96 ALA A CA 1
ATOM 735 C C . ALA A 1 96 ? 2.551 -11.524 24.357 1.00 98.00 96 ALA A C 1
ATOM 737 O O . ALA A 1 96 ? 3.056 -11.488 23.237 1.00 98.00 96 ALA A O 1
ATOM 738 N N . MET A 1 97 ? 1.361 -12.084 24.589 1.00 97.88 97 MET A N 1
ATOM 739 C CA . MET A 1 97 ? 0.521 -12.642 23.528 1.00 97.88 97 MET A CA 1
ATOM 740 C C . MET A 1 97 ? 0.017 -11.553 22.576 1.00 97.88 97 MET A C 1
ATOM 742 O O . MET A 1 97 ? 0.110 -11.735 21.366 1.00 97.88 97 MET A O 1
ATOM 746 N N . ALA A 1 98 ? -0.392 -10.389 23.095 1.00 97.62 98 ALA A N 1
ATOM 747 C CA . ALA A 1 98 ? -0.777 -9.245 22.265 1.00 97.62 98 ALA A CA 1
ATOM 748 C C . ALA A 1 98 ? 0.331 -8.846 21.275 1.00 97.62 98 ALA A C 1
ATOM 750 O O . ALA A 1 98 ? 0.072 -8.701 20.083 1.00 97.62 98 ALA A O 1
ATOM 751 N N . ARG A 1 99 ? 1.586 -8.757 21.741 1.00 98.06 99 ARG A N 1
ATOM 752 C CA . ARG A 1 99 ? 2.746 -8.484 20.871 1.00 98.06 99 ARG A CA 1
ATOM 753 C C . ARG A 1 99 ? 2.986 -9.579 19.832 1.00 98.06 99 ARG A C 1
ATOM 755 O O . ARG A 1 99 ? 3.394 -9.276 18.717 1.00 98.06 99 ARG A O 1
ATOM 762 N N . ARG A 1 100 ? 2.746 -10.847 20.182 1.00 97.44 100 ARG A N 1
ATOM 763 C CA . ARG A 1 100 ? 2.867 -11.965 19.233 1.00 97.44 100 ARG A CA 1
ATOM 764 C C . ARG A 1 100 ? 1.821 -11.874 18.128 1.00 97.44 100 ARG A C 1
ATOM 766 O O . ARG A 1 100 ? 2.188 -12.044 16.977 1.00 97.44 100 ARG A O 1
ATOM 773 N N . VAL A 1 101 ? 0.566 -11.575 18.463 1.00 97.69 101 VAL A N 1
ATOM 774 C CA . VAL A 1 101 ? -0.511 -11.367 17.476 1.00 97.69 101 VAL A CA 1
ATOM 775 C C . VAL A 1 101 ? -0.206 -10.157 16.589 1.00 97.69 101 VAL A C 1
ATOM 777 O O . VAL A 1 101 ? -0.315 -10.246 15.370 1.00 97.69 101 VAL A O 1
ATOM 780 N N . ASP A 1 102 ? 0.239 -9.049 17.187 1.00 97.94 102 ASP A N 1
ATOM 781 C CA . ASP A 1 102 ? 0.626 -7.831 16.464 1.00 97.94 102 ASP A CA 1
ATOM 782 C C . ASP A 1 102 ? 1.741 -8.087 15.435 1.00 97.94 102 ASP A C 1
ATOM 784 O O . ASP A 1 102 ? 1.642 -7.635 14.292 1.00 97.94 102 ASP A O 1
ATOM 788 N N . LEU A 1 103 ? 2.760 -8.865 15.818 1.00 98.12 103 LEU A N 1
ATOM 789 C CA . LEU A 1 103 ? 3.838 -9.283 14.922 1.00 98.12 103 LEU A CA 1
ATOM 790 C C . LEU A 1 103 ? 3.362 -10.299 13.876 1.00 98.12 103 LEU A C 1
ATOM 792 O O . LEU A 1 103 ? 3.687 -10.151 12.701 1.00 98.12 103 LEU A O 1
ATOM 796 N N . ALA A 1 104 ? 2.588 -11.309 14.284 1.00 98.12 104 ALA A N 1
ATOM 797 C CA . ALA A 1 104 ? 2.098 -12.371 13.405 1.00 98.12 104 ALA A CA 1
ATOM 798 C C . ALA A 1 104 ? 1.208 -11.837 12.274 1.00 98.12 104 ALA A C 1
ATOM 800 O O . ALA A 1 104 ? 1.219 -12.387 11.178 1.00 98.12 104 ALA A O 1
ATOM 801 N N . TYR A 1 105 ? 0.494 -10.730 12.499 1.00 98.56 105 TYR A N 1
ATOM 802 C CA . TYR A 1 105 ? -0.239 -10.021 11.446 1.00 98.56 105 TYR A CA 1
ATOM 803 C C . TYR A 1 105 ? 0.651 -9.591 10.272 1.00 98.56 105 TYR A C 1
ATOM 805 O O . TYR A 1 105 ? 0.203 -9.600 9.134 1.00 98.56 105 TYR A O 1
ATOM 813 N N . HIS A 1 106 ? 1.912 -9.248 10.539 1.00 98.25 106 HIS A N 1
ATOM 814 C CA . HIS A 1 106 ? 2.837 -8.667 9.561 1.00 98.25 106 HIS A CA 1
ATOM 815 C C . HIS A 1 106 ? 3.848 -9.661 8.983 1.00 98.25 106 HIS A C 1
ATOM 817 O O . HIS A 1 106 ? 4.720 -9.267 8.206 1.00 98.25 106 HIS A O 1
ATOM 823 N N . LEU A 1 107 ? 3.789 -10.937 9.374 1.00 98.12 107 LEU A N 1
ATOM 824 C CA . LEU A 1 107 ? 4.700 -11.942 8.830 1.00 98.12 107 LEU A CA 1
ATOM 825 C C . LEU A 1 107 ? 4.434 -12.143 7.332 1.00 98.12 107 LEU A C 1
ATOM 827 O O . LEU A 1 107 ? 3.290 -12.104 6.883 1.00 98.12 107 LEU A O 1
ATOM 831 N N . LEU A 1 108 ? 5.506 -12.348 6.562 1.00 96.06 108 LEU A N 1
ATOM 832 C CA . LEU A 1 108 ? 5.432 -12.533 5.108 1.00 96.06 108 LEU A CA 1
ATOM 833 C C . LEU A 1 108 ? 5.158 -13.983 4.706 1.00 96.06 108 LEU A C 1
ATOM 835 O O . LEU A 1 108 ? 4.628 -14.218 3.625 1.00 96.06 108 LEU A O 1
ATOM 839 N N . ASP A 1 109 ? 5.539 -14.943 5.552 1.00 96.19 109 ASP A N 1
ATOM 840 C CA . ASP A 1 109 ? 5.273 -16.361 5.317 1.00 96.19 109 ASP A CA 1
ATOM 841 C C . ASP A 1 109 ? 3.765 -16.629 5.488 1.00 96.19 109 ASP A C 1
ATOM 843 O O . ASP A 1 109 ? 3.250 -16.491 6.606 1.00 96.19 109 ASP A O 1
ATOM 847 N N . PRO A 1 110 ? 3.045 -17.016 4.414 1.00 93.81 110 PRO A N 1
ATOM 848 C CA . PRO A 1 110 ? 1.601 -17.225 4.467 1.00 93.81 110 PRO A CA 1
ATOM 849 C C . PRO A 1 110 ? 1.167 -18.299 5.469 1.00 93.81 110 PRO A C 1
ATOM 851 O O . PRO A 1 110 ? 0.036 -18.255 5.938 1.00 93.81 110 PRO A O 1
ATOM 854 N N . SER A 1 111 ? 2.048 -19.241 5.827 1.00 95.06 111 SER A N 1
ATOM 855 C CA . SER A 1 111 ? 1.731 -20.316 6.777 1.00 95.06 111 SER A CA 1
ATOM 856 C C . SER A 1 111 ? 1.598 -19.843 8.230 1.00 95.06 111 SER A C 1
ATOM 858 O O . SER A 1 111 ? 1.018 -20.547 9.056 1.00 95.06 111 SER A O 1
ATOM 860 N N . VAL A 1 112 ? 2.124 -18.656 8.550 1.00 96.38 112 VAL A N 1
ATOM 861 C CA . VAL A 1 112 ? 2.126 -18.082 9.910 1.00 96.38 112 VAL A CA 1
ATOM 862 C C . VAL A 1 112 ? 1.581 -16.651 9.968 1.00 96.38 112 VAL A C 1
ATOM 864 O O . VAL A 1 112 ? 1.443 -16.087 11.055 1.00 96.38 112 VAL A O 1
ATOM 867 N N . SER A 1 113 ? 1.293 -16.047 8.815 1.00 98.06 113 SER A N 1
ATOM 868 C CA . SER A 1 113 ? 0.785 -14.682 8.704 1.00 98.06 113 SER A CA 1
ATOM 869 C C . SER A 1 113 ? -0.713 -14.614 8.973 1.00 98.06 113 SER A C 1
ATOM 871 O O . SER A 1 113 ? -1.509 -15.149 8.203 1.00 98.06 113 SER A O 1
ATOM 873 N N . LEU A 1 114 ? -1.118 -13.879 10.015 1.00 98.12 114 LEU A N 1
ATOM 874 C CA . LEU A 1 114 ? -2.547 -13.687 10.299 1.00 98.12 114 LEU A CA 1
ATOM 875 C C . LEU A 1 114 ? -3.236 -12.856 9.209 1.00 98.12 114 LEU A C 1
ATOM 877 O O . LEU A 1 114 ? -4.398 -13.109 8.908 1.00 98.12 114 LEU A O 1
ATOM 881 N N . HIS A 1 115 ? -2.543 -11.890 8.593 1.00 98.12 115 HIS A N 1
ATOM 882 C CA . HIS A 1 115 ? -3.108 -11.147 7.465 1.00 98.12 115 HIS A CA 1
ATOM 883 C C . HIS A 1 115 ? -3.332 -12.063 6.256 1.00 98.12 115 HIS A C 1
ATOM 885 O O . HIS A 1 115 ? -4.397 -12.005 5.645 1.00 98.12 115 HIS A O 1
ATOM 891 N N . ALA A 1 116 ? -2.372 -12.938 5.927 1.00 97.06 116 ALA A N 1
ATOM 892 C CA . ALA A 1 116 ? -2.546 -13.885 4.825 1.00 97.06 116 ALA A CA 1
ATOM 893 C C . ALA A 1 116 ? -3.735 -14.828 5.067 1.00 97.06 116 ALA A C 1
ATOM 895 O O . ALA A 1 116 ? -4.514 -15.050 4.144 1.00 97.06 116 ALA A O 1
ATOM 896 N N . SER A 1 117 ? -3.933 -15.305 6.303 1.00 97.44 117 SER A N 1
ATOM 897 C CA . SER A 1 117 ? -5.122 -16.090 6.663 1.00 97.44 117 SER A CA 1
ATOM 898 C C . SER A 1 117 ? -6.421 -15.302 6.466 1.00 97.44 117 SER A C 1
ATOM 900 O O . SER A 1 117 ? -7.367 -15.826 5.893 1.00 97.44 117 SER A O 1
ATOM 902 N N . LEU A 1 118 ? -6.471 -14.023 6.865 1.00 97.75 118 LEU A N 1
ATOM 903 C CA . LEU A 1 118 ? -7.656 -13.186 6.635 1.00 97.75 118 LEU A CA 1
ATOM 904 C C . LEU A 1 118 ? -7.949 -12.972 5.140 1.00 97.75 118 LEU A C 1
ATOM 906 O O . LEU A 1 118 ? -9.114 -12.905 4.751 1.00 97.75 118 LEU A O 1
ATOM 910 N N . VAL A 1 119 ? -6.915 -12.848 4.304 1.00 96.94 119 VAL A N 1
ATOM 911 C CA . VAL A 1 119 ? -7.072 -12.763 2.843 1.00 96.94 119 VAL A CA 1
ATOM 912 C C . VAL A 1 119 ? -7.633 -14.074 2.283 1.00 96.94 119 VAL A C 1
ATOM 914 O O . VAL A 1 119 ? -8.586 -14.028 1.509 1.00 96.94 119 VAL A O 1
ATOM 917 N N . ASP A 1 120 ? -7.088 -15.222 2.694 1.00 95.62 120 ASP A N 1
ATOM 918 C CA . ASP A 1 120 ? -7.539 -16.556 2.260 1.00 95.62 120 ASP A CA 1
ATOM 919 C C . ASP A 1 120 ? -8.995 -16.841 2.677 1.00 95.62 120 ASP A C 1
ATOM 921 O O . ASP A 1 120 ? -9.791 -17.358 1.897 1.00 95.62 120 ASP A O 1
ATOM 925 N N . GLU A 1 121 ? -9.390 -16.381 3.869 1.00 96.62 121 GLU A N 1
ATOM 926 C CA . GLU A 1 121 ? -10.771 -16.429 4.372 1.00 96.62 121 GLU A CA 1
ATOM 927 C C . GLU A 1 121 ? -11.726 -15.435 3.674 1.00 96.62 121 GLU A C 1
ATOM 929 O O . GLU A 1 121 ? -12.912 -15.380 4.005 1.00 96.62 121 GLU A O 1
ATOM 934 N N . GLY A 1 122 ? -11.242 -14.607 2.740 1.00 96.62 122 GLY A N 1
ATOM 935 C CA . GLY A 1 122 ? -12.047 -13.588 2.055 1.00 96.62 122 GLY A CA 1
ATOM 936 C C . GLY A 1 122 ? -12.477 -12.423 2.955 1.00 96.62 122 GLY A C 1
ATOM 937 O O . GLY A 1 122 ? -13.441 -11.720 2.651 1.00 96.62 122 GLY A O 1
ATOM 938 N N . ARG A 1 123 ? -11.780 -12.213 4.076 1.00 97.62 123 ARG A N 1
ATOM 939 C CA . ARG A 1 123 ? -12.079 -11.173 5.076 1.00 97.62 123 ARG A CA 1
ATOM 940 C C . ARG A 1 123 ? -11.325 -9.870 4.838 1.00 97.62 123 ARG A C 1
ATOM 942 O O . ARG A 1 123 ? -11.623 -8.889 5.510 1.00 97.62 123 ARG A O 1
ATOM 949 N N . MET A 1 124 ? -10.383 -9.856 3.897 1.00 97.94 124 MET A N 1
ATOM 950 C CA . MET A 1 124 ? -9.676 -8.658 3.444 1.00 97.94 124 MET A CA 1
ATOM 951 C C . MET A 1 124 ? -9.982 -8.391 1.975 1.00 97.94 124 MET A C 1
ATOM 953 O O . MET A 1 124 ? -9.934 -9.295 1.141 1.00 97.94 124 MET A O 1
ATOM 957 N N . ARG A 1 125 ? -10.238 -7.129 1.638 1.00 96.88 125 ARG A N 1
ATOM 958 C CA . ARG A 1 125 ? -10.287 -6.670 0.253 1.00 96.88 125 ARG A CA 1
ATOM 959 C C . ARG A 1 125 ? -8.870 -6.576 -0.291 1.00 96.88 125 ARG A C 1
ATOM 961 O O . ARG A 1 125 ? -8.015 -5.921 0.302 1.00 96.88 125 ARG A O 1
ATOM 968 N N . THR A 1 126 ? -8.642 -7.168 -1.453 1.00 95.88 126 THR A N 1
ATOM 969 C CA . THR A 1 126 ? -7.386 -7.036 -2.191 1.00 95.88 126 THR A CA 1
ATOM 970 C C . THR A 1 126 ? -7.577 -6.114 -3.392 1.00 95.88 126 THR A C 1
ATOM 972 O O . THR A 1 126 ? -8.639 -6.082 -4.012 1.00 95.88 126 THR A O 1
ATOM 975 N N . LEU A 1 127 ? -6.549 -5.323 -3.708 1.00 95.31 127 LEU A N 1
ATOM 976 C CA . LEU A 1 127 ? -6.551 -4.450 -4.892 1.00 95.31 127 LEU A CA 1
ATOM 977 C C . LEU A 1 127 ? -6.064 -5.168 -6.151 1.00 95.31 127 LEU A C 1
ATOM 979 O O . LEU A 1 127 ? -6.375 -4.755 -7.264 1.00 95.31 127 LEU A O 1
ATOM 983 N N . VAL A 1 128 ? -5.274 -6.221 -5.957 1.00 95.25 128 VAL A N 1
ATOM 984 C CA . VAL A 1 128 ? -4.683 -7.036 -7.013 1.00 95.25 128 VAL A CA 1
ATOM 985 C C . VAL A 1 128 ? -4.839 -8.506 -6.660 1.00 95.25 128 VAL A C 1
ATOM 987 O O . VAL A 1 128 ? -4.858 -8.873 -5.482 1.00 95.25 128 VAL A O 1
ATOM 990 N N . ASP A 1 129 ? -4.948 -9.349 -7.679 1.00 93.12 129 ASP A N 1
ATOM 991 C CA . ASP A 1 129 ? -5.018 -10.795 -7.501 1.00 93.12 129 ASP A CA 1
ATOM 992 C C . ASP A 1 129 ? -3.625 -11.444 -7.383 1.00 93.12 129 ASP A C 1
ATOM 994 O O . ASP A 1 129 ? -2.586 -10.847 -7.690 1.00 93.12 129 ASP A O 1
ATOM 998 N N . ALA A 1 130 ? -3.596 -12.703 -6.936 1.00 91.44 130 ALA A N 1
ATOM 999 C CA . ALA A 1 130 ? -2.357 -13.459 -6.752 1.00 91.44 130 ALA A CA 1
ATOM 1000 C C . ALA A 1 130 ? -1.567 -13.660 -8.060 1.00 91.44 130 ALA A C 1
ATOM 1002 O O . ALA A 1 130 ? -0.337 -13.724 -8.035 1.00 91.44 130 ALA A O 1
ATOM 1003 N N . GLY A 1 131 ? -2.249 -13.728 -9.207 1.00 95.56 131 GLY A N 1
ATOM 1004 C CA . GLY A 1 131 ? -1.624 -13.828 -10.523 1.00 95.56 131 GLY A CA 1
ATOM 1005 C C .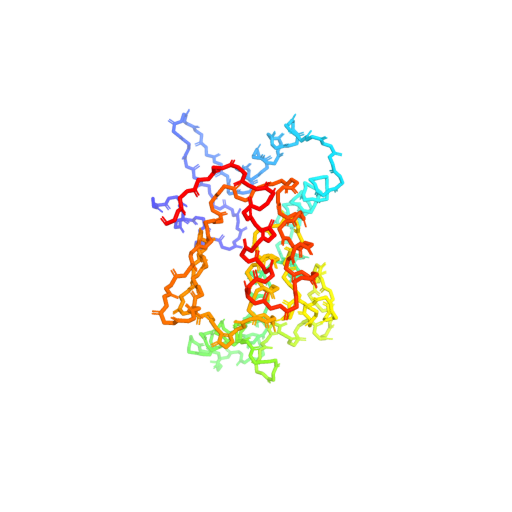 GLY A 1 131 ? -0.905 -12.539 -10.919 1.00 95.56 131 GLY A C 1
ATOM 1006 O O . GLY A 1 131 ? 0.221 -12.597 -11.415 1.00 95.56 131 GLY A O 1
ATOM 1007 N N . GLN A 1 132 ? -1.497 -11.376 -10.639 1.00 95.62 132 GLN A N 1
ATOM 1008 C CA . GLN A 1 132 ? -0.849 -10.075 -10.837 1.00 95.62 132 GLN A CA 1
ATOM 1009 C C . GLN A 1 132 ? 0.402 -9.925 -9.962 1.00 95.62 132 GLN A C 1
ATOM 1011 O O . GLN A 1 132 ? 1.441 -9.477 -10.453 1.00 95.62 132 GLN A O 1
ATOM 1016 N N . VAL A 1 133 ? 0.335 -10.351 -8.695 1.00 94.81 133 VAL A N 1
ATOM 1017 C CA . VAL A 1 133 ? 1.497 -10.362 -7.789 1.00 94.81 133 VAL A CA 1
ATOM 1018 C C . VAL A 1 133 ? 2.592 -11.292 -8.318 1.00 94.81 133 VAL A C 1
ATOM 1020 O O . VAL A 1 133 ? 3.749 -10.885 -8.413 1.00 94.81 133 VAL A O 1
ATOM 1023 N N . ALA A 1 134 ? 2.239 -12.513 -8.730 1.00 95.25 134 ALA A N 1
ATOM 1024 C CA . ALA A 1 134 ? 3.192 -13.472 -9.288 1.00 95.25 134 ALA A CA 1
ATOM 1025 C C . ALA A 1 134 ? 3.859 -12.953 -10.574 1.00 95.25 134 ALA A C 1
ATOM 1027 O O . ALA A 1 134 ? 5.072 -13.085 -10.746 1.00 95.25 134 ALA A O 1
ATOM 1028 N N . ALA A 1 135 ? 3.096 -12.307 -11.460 1.00 94.38 135 ALA A N 1
ATOM 1029 C CA . ALA A 1 135 ? 3.633 -11.694 -12.671 1.00 94.38 135 ALA A CA 1
ATOM 1030 C C . ALA A 1 135 ? 4.629 -10.566 -12.349 1.00 94.38 135 ALA A C 1
ATOM 1032 O O . ALA A 1 135 ? 5.677 -10.465 -12.995 1.00 94.38 135 ALA A O 1
ATOM 1033 N N . ALA A 1 136 ? 4.343 -9.753 -11.327 1.00 95.00 136 ALA A N 1
ATOM 1034 C CA . ALA A 1 136 ? 5.194 -8.640 -10.908 1.00 95.00 136 ALA A CA 1
ATOM 1035 C C . ALA A 1 136 ? 6.569 -9.077 -10.363 1.00 95.00 136 ALA A C 1
ATOM 1037 O O . ALA A 1 136 ? 7.504 -8.280 -10.391 1.00 95.00 136 ALA A O 1
ATOM 1038 N N . LEU A 1 137 ? 6.736 -10.340 -9.941 1.00 93.44 137 LEU A N 1
ATOM 1039 C CA . LEU A 1 137 ? 8.037 -10.881 -9.513 1.00 93.44 137 LEU A CA 1
ATOM 1040 C C . LEU A 1 137 ? 9.088 -10.879 -10.631 1.00 93.44 137 LEU A C 1
ATOM 1042 O O . LEU A 1 137 ? 10.283 -10.795 -10.360 1.00 93.44 137 LEU A O 1
ATOM 1046 N N . SER A 1 138 ? 8.653 -10.996 -11.887 1.00 90.75 138 SER A N 1
ATOM 1047 C CA . SER A 1 138 ? 9.542 -11.082 -13.055 1.00 90.75 138 SER A CA 1
ATOM 1048 C C . SER A 1 138 ? 9.270 -10.015 -14.115 1.00 90.75 138 SER A C 1
ATOM 1050 O O . SER A 1 138 ? 10.101 -9.794 -14.999 1.00 90.75 138 SER A O 1
ATOM 1052 N N . THR A 1 139 ? 8.131 -9.324 -14.021 1.00 90.94 139 THR A N 1
ATOM 1053 C CA . THR A 1 139 ? 7.713 -8.305 -14.983 1.00 90.94 139 THR A CA 1
ATOM 1054 C C . THR A 1 139 ? 7.856 -6.912 -14.372 1.00 90.94 139 THR A C 1
ATOM 1056 O O . THR A 1 139 ? 7.088 -6.556 -13.478 1.00 90.94 139 THR A O 1
ATOM 1059 N N . PRO A 1 140 ? 8.802 -6.086 -14.850 1.00 91.75 140 PRO A N 1
ATOM 1060 C CA . PRO A 1 140 ? 8.966 -4.729 -14.343 1.00 91.75 140 PRO A CA 1
ATOM 1061 C C . PRO A 1 140 ? 7.776 -3.824 -14.720 1.00 91.75 140 PRO A C 1
ATOM 1063 O O . PRO A 1 140 ? 7.131 -4.043 -15.753 1.00 91.75 140 PRO A O 1
ATOM 1066 N N . PRO A 1 141 ? 7.510 -2.757 -13.942 1.00 91.50 141 PRO A N 1
ATOM 1067 C CA . PRO A 1 141 ? 6.420 -1.830 -14.229 1.00 91.50 141 PRO A CA 1
ATOM 1068 C C . PRO A 1 141 ? 6.643 -1.085 -15.552 1.00 91.50 141 PRO A C 1
ATOM 1070 O O . PRO A 1 141 ? 7.706 -0.500 -15.797 1.00 91.50 141 PRO A O 1
ATOM 1073 N N . ARG A 1 142 ? 5.609 -1.098 -16.402 1.00 87.50 142 ARG A N 1
ATOM 1074 C CA . ARG A 1 142 ? 5.584 -0.427 -17.712 1.00 87.50 142 ARG A CA 1
ATOM 1075 C C . ARG A 1 142 ? 5.648 1.092 -17.557 1.00 87.50 142 ARG A C 1
ATOM 1077 O O . ARG A 1 142 ? 5.280 1.625 -16.519 1.00 87.50 142 ARG A O 1
ATOM 1084 N N . GLY A 1 143 ? 6.123 1.786 -18.592 1.00 88.19 143 GLY A N 1
ATOM 1085 C CA . GLY A 1 143 ? 6.193 3.253 -18.594 1.00 88.19 143 GLY A CA 1
ATOM 1086 C C . GLY A 1 143 ? 7.189 3.844 -17.589 1.00 88.19 143 GLY A C 1
ATOM 1087 O O . GLY A 1 143 ? 7.225 5.055 -17.407 1.00 88.19 143 GLY A O 1
ATOM 1088 N N . THR A 1 144 ? 8.018 3.010 -16.949 1.00 92.88 144 THR A N 1
ATOM 1089 C CA . THR A 1 144 ? 9.078 3.445 -16.033 1.00 92.88 144 THR A CA 1
ATOM 1090 C C . THR A 1 144 ? 10.428 2.902 -16.485 1.00 92.88 144 THR A C 1
ATOM 1092 O O . THR A 1 144 ? 10.515 1.830 -17.084 1.00 92.88 144 THR A O 1
ATOM 1095 N N . ARG A 1 145 ? 11.521 3.572 -16.106 1.00 93.75 145 ARG A N 1
ATOM 1096 C CA . ARG A 1 145 ? 12.895 3.080 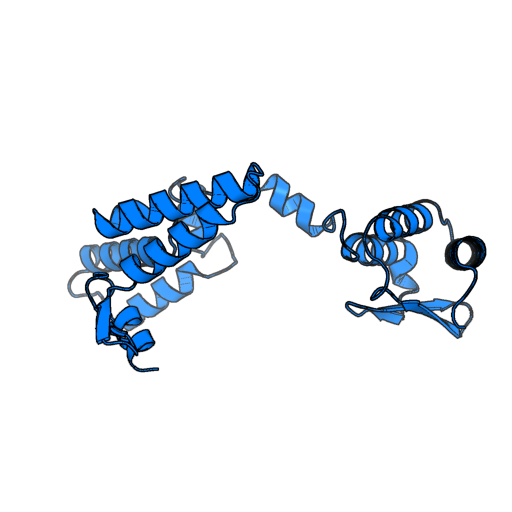-16.324 1.00 93.75 145 ARG A CA 1
ATOM 1097 C C . ARG A 1 145 ? 13.193 1.714 -15.683 1.00 93.75 145 ARG A C 1
ATOM 1099 O O . ARG A 1 145 ? 14.223 1.111 -15.974 1.00 93.75 145 ARG A O 1
ATOM 1106 N N . ALA A 1 146 ? 12.312 1.185 -14.826 1.00 93.88 146 ALA A N 1
ATOM 1107 C CA . ALA A 1 146 ? 12.439 -0.183 -14.331 1.00 93.88 146 ALA A CA 1
ATOM 1108 C C . ALA A 1 146 ? 12.340 -1.221 -15.459 1.00 93.88 146 ALA A C 1
ATOM 1110 O O . ALA A 1 146 ? 13.016 -2.242 -15.374 1.00 93.88 146 ALA A O 1
ATOM 1111 N N . VAL A 1 147 ? 11.583 -0.949 -16.535 1.00 93.75 147 VAL A N 1
ATOM 1112 C CA . VAL A 1 147 ? 11.518 -1.857 -17.693 1.00 93.75 147 VAL A CA 1
ATOM 1113 C C . VAL A 1 147 ? 12.880 -2.000 -18.369 1.00 93.75 147 VAL A C 1
ATOM 1115 O O . VAL A 1 147 ? 13.275 -3.102 -18.732 1.00 93.75 147 VAL A O 1
ATOM 1118 N N . VAL A 1 148 ? 13.629 -0.900 -18.466 1.00 93.12 148 VAL A N 1
ATOM 1119 C CA . VAL A 1 148 ? 14.968 -0.864 -19.064 1.00 93.12 148 VAL A CA 1
ATOM 1120 C C . VAL A 1 148 ? 15.941 -1.685 -18.220 1.00 93.12 148 VAL A C 1
ATOM 1122 O O . VAL A 1 148 ? 16.600 -2.576 -18.747 1.00 93.12 148 VAL A O 1
ATOM 1125 N N . ARG A 1 149 ? 15.975 -1.457 -16.899 1.00 93.94 149 ARG A N 1
ATOM 1126 C CA . ARG A 1 149 ? 16.832 -2.231 -15.979 1.00 93.94 149 ARG A CA 1
ATOM 1127 C C . ARG A 1 149 ? 16.486 -3.718 -15.982 1.00 93.94 149 ARG A C 1
ATOM 1129 O O . ARG A 1 149 ? 17.379 -4.547 -16.118 1.00 93.94 149 ARG A O 1
ATOM 1136 N N . GLY A 1 150 ? 15.198 -4.053 -15.892 1.00 93.75 150 GLY A N 1
ATOM 1137 C CA . GLY A 1 150 ? 14.734 -5.439 -15.898 1.00 93.75 150 GLY A CA 1
ATOM 1138 C C . GLY A 1 150 ? 15.110 -6.176 -17.184 1.00 93.75 150 GLY A C 1
ATOM 1139 O O . GLY A 1 150 ? 15.697 -7.251 -17.119 1.00 93.75 150 GLY A O 1
ATOM 1140 N N . LEU A 1 151 ? 14.850 -5.577 -18.353 1.00 92.50 151 LEU A N 1
ATOM 1141 C CA . LEU A 1 151 ? 15.202 -6.172 -19.648 1.00 92.50 151 LEU A CA 1
ATOM 1142 C C . LEU A 1 151 ? 16.714 -6.334 -19.823 1.00 92.50 151 LEU A C 1
ATOM 1144 O O . LEU A 1 151 ? 17.172 -7.355 -20.335 1.00 92.50 151 LEU A O 1
ATOM 1148 N N . ALA A 1 152 ? 17.494 -5.343 -19.397 1.00 93.00 152 ALA A N 1
ATOM 1149 C CA . ALA A 1 152 ? 18.940 -5.416 -19.492 1.00 93.00 152 ALA A CA 1
ATOM 1150 C C . ALA A 1 152 ? 19.530 -6.509 -18.593 1.00 93.00 152 ALA A C 1
ATOM 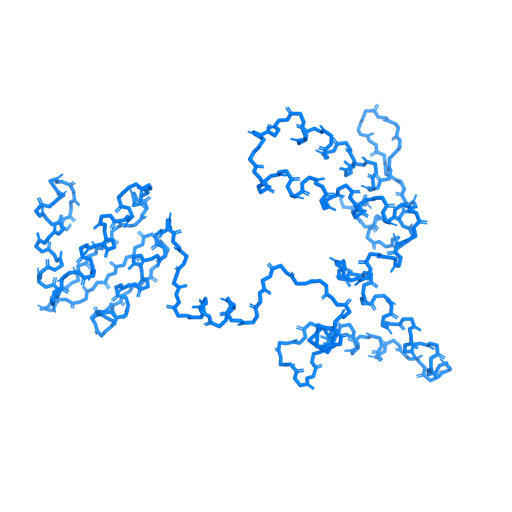1152 O O . ALA A 1 152 ? 20.392 -7.257 -19.047 1.00 93.00 152 ALA A O 1
ATOM 1153 N N . LEU A 1 153 ? 19.029 -6.658 -17.363 1.00 93.25 153 LEU A N 1
ATOM 1154 C CA . LEU A 1 153 ? 19.439 -7.741 -16.472 1.00 93.25 153 LEU A CA 1
ATOM 1155 C C . LEU A 1 153 ? 19.039 -9.115 -17.034 1.00 93.25 153 LEU A C 1
ATOM 1157 O O . LEU A 1 153 ? 19.834 -10.048 -16.995 1.00 93.25 153 LEU A O 1
ATOM 1161 N N . GLN A 1 154 ? 17.839 -9.233 -17.610 1.00 92.25 154 GLN A N 1
ATOM 1162 C CA . GLN A 1 154 ? 17.365 -10.482 -18.217 1.00 92.25 154 GLN A CA 1
ATOM 1163 C C . GLN A 1 154 ? 18.207 -10.914 -19.426 1.00 92.25 154 GLN A C 1
ATOM 1165 O O . GLN A 1 154 ? 18.487 -12.100 -19.573 1.00 92.25 154 GLN A O 1
ATOM 1170 N N . LYS A 1 155 ? 18.610 -9.979 -20.297 1.00 92.88 155 LYS A N 1
ATOM 1171 C CA . LYS A 1 155 ? 19.336 -10.311 -21.537 1.00 92.88 155 LYS A CA 1
ATOM 1172 C C . LYS A 1 155 ? 20.852 -10.305 -21.392 1.00 92.88 155 LYS A C 1
ATOM 1174 O O . LYS A 1 155 ? 21.527 -11.120 -22.010 1.00 92.88 155 LYS A O 1
ATOM 1179 N N . PHE A 1 156 ? 21.385 -9.384 -20.598 1.00 94.06 156 PHE A N 1
ATOM 1180 C CA . PHE A 1 156 ? 22.817 -9.099 -20.510 1.00 94.06 156 PHE A CA 1
ATOM 1181 C C . PHE A 1 156 ? 23.337 -9.164 -19.071 1.00 94.06 156 PHE A C 1
ATOM 1183 O O . PHE A 1 156 ? 24.401 -8.625 -18.785 1.00 94.06 156 PHE A O 1
ATOM 1190 N N . GLY A 1 157 ? 22.617 -9.827 -18.157 1.00 94.06 157 GLY A N 1
ATOM 1191 C CA . GLY A 1 157 ? 22.949 -9.864 -16.730 1.00 94.06 157 GLY A CA 1
ATOM 1192 C C . GLY A 1 157 ? 24.366 -10.345 -16.419 1.00 94.06 157 GLY A C 1
ATOM 1193 O O . GLY A 1 157 ? 25.008 -9.791 -15.536 1.00 94.06 157 GLY A O 1
ATOM 1194 N N . ALA A 1 158 ? 24.903 -11.293 -17.195 1.00 94.50 158 ALA A N 1
ATOM 1195 C CA . ALA A 1 158 ? 26.288 -11.755 -17.050 1.00 94.50 158 ALA A CA 1
ATOM 1196 C C . ALA A 1 158 ? 27.339 -10.664 -17.341 1.00 94.50 158 ALA A C 1
ATOM 1198 O O . ALA A 1 158 ? 28.482 -10.770 -16.904 1.00 94.50 158 ALA A O 1
ATOM 1199 N N . SER A 1 159 ? 26.956 -9.626 -18.084 1.00 94.38 159 SER A N 1
ATOM 1200 C CA . SER A 1 159 ? 27.796 -8.475 -18.403 1.00 94.38 159 SER A CA 1
ATOM 1201 C C . SER A 1 159 ? 27.509 -7.272 -17.508 1.00 94.38 159 SER A C 1
ATOM 1203 O O . SER A 1 159 ? 28.253 -6.306 -17.595 1.00 94.38 159 SER A O 1
ATOM 1205 N N . VAL A 1 160 ? 26.473 -7.277 -16.664 1.00 94.75 160 VAL A N 1
ATOM 1206 C CA . VAL A 1 160 ? 26.183 -6.148 -15.765 1.00 94.75 160 VAL A CA 1
ATOM 1207 C C . VAL A 1 160 ? 27.224 -6.117 -14.645 1.00 94.75 160 VAL A C 1
ATOM 1209 O O . VAL A 1 160 ? 27.331 -7.061 -13.867 1.00 94.75 160 VAL A O 1
ATOM 1212 N N . SER A 1 161 ? 28.000 -5.035 -14.570 1.00 94.50 161 SER A N 1
ATOM 1213 C CA . SER A 1 161 ? 29.021 -4.830 -13.535 1.00 94.50 161 SER A CA 1
ATOM 1214 C C . SER A 1 161 ? 28.528 -3.981 -12.365 1.00 94.50 161 SER A C 1
ATOM 1216 O O . SER A 1 161 ? 29.010 -4.169 -11.251 1.00 94.50 161 SER A O 1
ATOM 1218 N N . ASP A 1 162 ? 27.575 -3.079 -12.605 1.00 94.94 162 ASP A N 1
ATOM 1219 C CA . ASP A 1 162 ? 26.960 -2.218 -11.591 1.00 94.94 162 ASP A CA 1
ATOM 1220 C C . ASP A 1 162 ? 25.542 -1.794 -12.018 1.00 94.94 162 ASP A C 1
ATOM 1222 O O . ASP A 1 162 ? 25.260 -1.651 -13.213 1.00 94.94 162 ASP A O 1
ATOM 1226 N N . MET A 1 163 ? 24.634 -1.605 -11.055 1.00 93.50 163 MET A N 1
ATOM 1227 C CA . MET A 1 163 ? 23.254 -1.188 -11.318 1.00 93.50 163 MET A CA 1
ATOM 1228 C C . MET A 1 163 ? 22.683 -0.339 -10.178 1.00 93.50 163 MET A C 1
ATOM 1230 O O . MET A 1 163 ? 22.524 -0.805 -9.051 1.00 93.50 163 MET A O 1
ATOM 1234 N N . GLU A 1 164 ? 22.241 0.867 -10.524 1.00 94.00 164 GLU A N 1
ATOM 1235 C CA . GLU A 1 164 ? 21.581 1.823 -9.638 1.00 94.00 164 GLU A CA 1
ATOM 1236 C C . GLU A 1 164 ? 20.210 2.248 -10.207 1.00 94.00 164 GLU A C 1
ATOM 1238 O O . GLU A 1 164 ? 19.710 1.718 -11.206 1.00 94.00 164 GLU A O 1
ATOM 1243 N N . TRP A 1 165 ? 19.528 3.186 -9.546 1.00 92.88 165 TRP A N 1
ATOM 1244 C CA . TRP A 1 165 ? 18.228 3.685 -10.011 1.00 92.88 165 TRP A CA 1
ATOM 1245 C C . TRP A 1 165 ? 18.334 4.547 -11.270 1.00 92.88 165 TRP A C 1
ATOM 1247 O O . TRP A 1 165 ? 17.405 4.549 -12.081 1.00 92.88 165 TRP A O 1
ATOM 1257 N N . ASP A 1 166 ? 19.436 5.277 -11.418 1.00 92.56 166 ASP A N 1
ATOM 1258 C CA . ASP A 1 166 ? 19.706 6.233 -12.491 1.00 92.56 166 ASP A CA 1
ATOM 1259 C C . ASP A 1 166 ? 20.844 5.785 -13.424 1.00 92.56 166 ASP A C 1
ATOM 1261 O O . ASP A 1 166 ? 21.167 6.501 -14.369 1.00 92.56 166 ASP A O 1
ATOM 1265 N N . ARG A 1 167 ? 21.438 4.607 -13.198 1.00 92.75 167 ARG A N 1
ATOM 1266 C CA . ARG A 1 167 ? 22.568 4.106 -13.983 1.00 92.75 167 ARG A CA 1
ATOM 1267 C C . ARG A 1 167 ? 22.560 2.586 -14.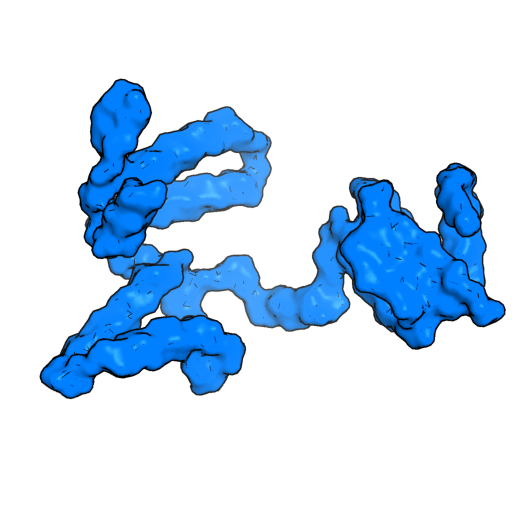120 1.00 92.75 167 ARG A C 1
ATOM 1269 O O . ARG A 1 167 ? 22.189 1.869 -13.195 1.00 92.75 167 ARG A O 1
ATOM 1276 N N . LEU A 1 168 ? 23.023 2.103 -15.269 1.00 93.75 168 LEU A N 1
ATOM 1277 C CA . LEU A 1 168 ? 23.339 0.700 -15.505 1.00 93.75 168 LEU A CA 1
ATOM 1278 C C . LEU A 1 168 ? 24.688 0.574 -16.214 1.00 93.75 168 LEU A C 1
ATOM 1280 O O . LEU A 1 168 ? 24.870 1.161 -17.278 1.00 93.75 168 LEU A O 1
ATOM 1284 N N . THR A 1 169 ? 25.604 -0.207 -15.655 1.00 94.38 169 THR A N 1
ATOM 1285 C CA . THR A 1 169 ? 26.961 -0.369 -16.182 1.00 94.38 169 THR A CA 1
ATOM 1286 C C . THR A 1 169 ? 27.175 -1.800 -16.653 1.00 94.38 169 THR A C 1
ATOM 1288 O O . THR A 1 169 ? 26.871 -2.757 -15.939 1.00 94.38 169 THR A O 1
ATOM 1291 N N . PHE A 1 170 ? 27.718 -1.950 -17.857 1.00 94.62 170 PHE A N 1
ATOM 1292 C CA . PHE A 1 170 ? 28.069 -3.234 -18.444 1.00 94.62 170 PHE A CA 1
ATOM 1293 C C . PHE A 1 170 ? 29.569 -3.338 -18.655 1.00 94.62 170 PHE A C 1
ATOM 1295 O O . PHE A 1 170 ? 30.189 -2.411 -19.164 1.00 94.62 170 PHE A O 1
ATOM 1302 N N . ARG A 1 171 ? 30.139 -4.503 -18.381 1.00 94.31 171 ARG A N 1
ATOM 1303 C CA . ARG A 1 171 ? 31.496 -4.848 -18.775 1.00 94.31 171 ARG A CA 1
ATOM 1304 C C . ARG A 1 171 ? 31.510 -5.424 -20.184 1.00 94.31 171 ARG A C 1
ATOM 1306 O O . ARG A 1 171 ? 30.922 -6.471 -20.451 1.00 94.31 171 ARG A O 1
ATOM 1313 N N . ARG A 1 172 ? 32.236 -4.759 -21.076 1.00 89.50 172 ARG A N 1
ATOM 1314 C CA . ARG A 1 172 ? 32.390 -5.095 -22.492 1.00 89.50 172 ARG A CA 1
ATOM 1315 C C . ARG A 1 172 ? 33.865 -5.065 -22.875 1.00 89.50 172 ARG A C 1
ATOM 1317 O O . ARG A 1 172 ? 34.496 -4.019 -22.796 1.00 89.50 172 ARG A O 1
ATOM 1324 N N . ASN A 1 173 ? 34.416 -6.194 -23.325 1.00 88.38 173 ASN A N 1
ATOM 1325 C CA . ASN A 1 173 ? 35.807 -6.289 -23.802 1.00 88.38 173 ASN A CA 1
ATOM 1326 C C . ASN A 1 173 ? 36.845 -5.684 -22.829 1.00 88.38 173 ASN A C 1
ATOM 1328 O O . ASN A 1 173 ? 37.806 -5.056 -23.256 1.00 88.38 173 ASN A O 1
ATOM 1332 N N . GLY A 1 174 ? 36.632 -5.838 -21.517 1.00 87.81 174 GLY A N 1
ATOM 1333 C CA . GLY A 1 174 ? 37.513 -5.284 -20.479 1.00 87.81 174 GLY A CA 1
ATOM 1334 C C . GLY A 1 174 ? 37.259 -3.817 -20.105 1.00 87.81 174 GLY A C 1
ATOM 1335 O O . GLY A 1 174 ? 37.913 -3.320 -19.194 1.00 87.81 174 GLY A O 1
ATOM 1336 N N . HIS A 1 175 ? 36.297 -3.147 -20.741 1.00 89.06 175 HIS A N 1
ATOM 1337 C CA . HIS A 1 175 ? 35.906 -1.768 -20.449 1.00 89.06 175 HIS A CA 1
ATOM 1338 C C . HIS A 1 175 ? 34.479 -1.699 -19.910 1.00 89.06 175 HIS A C 1
ATOM 1340 O O . HIS A 1 175 ? 33.639 -2.529 -20.256 1.00 89.06 175 HIS A O 1
ATOM 1346 N N . ASP A 1 176 ? 34.195 -0.700 -19.083 1.00 92.19 176 ASP A N 1
ATOM 1347 C CA . ASP A 1 176 ? 32.844 -0.456 -18.592 1.00 92.19 176 ASP A CA 1
ATOM 1348 C C . ASP A 1 176 ? 32.109 0.506 -19.540 1.00 92.19 176 ASP A C 1
ATOM 1350 O O . ASP A 1 176 ? 32.654 1.513 -19.986 1.00 92.19 176 ASP A O 1
ATOM 1354 N N . VAL A 1 177 ? 30.862 0.176 -19.860 1.00 90.88 177 VAL A N 1
ATOM 1355 C CA . VAL A 1 177 ? 29.945 0.983 -20.664 1.00 90.88 177 VAL A CA 1
ATOM 1356 C C . VAL A 1 177 ? 28.752 1.330 -19.798 1.00 90.88 177 VAL A C 1
ATOM 1358 O O . VAL A 1 177 ? 28.067 0.442 -19.292 1.00 90.88 177 VAL A O 1
ATOM 1361 N N . THR A 1 178 ? 28.492 2.621 -19.643 1.00 91.56 178 THR A N 1
ATOM 1362 C CA . THR A 1 178 ? 27.476 3.121 -18.721 1.00 91.56 178 THR A CA 1
ATOM 1363 C C . THR A 1 178 ? 26.273 3.678 -19.469 1.00 91.56 178 THR A C 1
ATOM 1365 O O . THR A 1 178 ? 26.411 4.538 -20.331 1.00 91.56 178 THR A O 1
ATOM 1368 N N . LEU A 1 179 ? 25.075 3.238 -19.089 1.00 89.38 179 LEU A N 1
ATOM 1369 C CA . LEU A 1 179 ? 23.806 3.823 -19.506 1.00 89.38 179 LEU A CA 1
ATOM 1370 C C . LEU A 1 179 ? 23.229 4.676 -18.380 1.00 89.38 179 LEU A C 1
ATOM 1372 O O . LEU A 1 179 ? 22.916 4.171 -17.302 1.00 89.38 179 LEU A O 1
ATOM 1376 N N . ARG A 1 180 ? 23.053 5.968 -18.653 1.00 90.31 180 ARG A N 1
ATOM 1377 C CA . ARG A 1 180 ? 22.354 6.919 -17.783 1.00 90.31 180 ARG A CA 1
ATOM 1378 C C . ARG A 1 180 ? 20.836 6.790 -17.976 1.00 90.31 180 ARG A C 1
ATOM 1380 O O . ARG A 1 180 ? 20.345 6.752 -19.103 1.00 90.31 180 ARG A O 1
ATOM 1387 N N . LEU A 1 181 ? 20.096 6.664 -16.877 1.00 90.06 181 LEU A N 1
ATOM 1388 C CA . LEU A 1 181 ? 18.646 6.424 -16.821 1.00 90.06 181 LEU A CA 1
ATOM 1389 C C . LEU A 1 181 ? 17.868 7.561 -16.137 1.00 90.06 181 LEU A C 1
ATOM 1391 O O . LEU A 1 181 ? 16.639 7.517 -16.079 1.00 90.06 181 LEU A O 1
ATOM 1395 N N . ASP A 1 182 ? 18.557 8.559 -15.594 1.00 87.25 182 ASP A N 1
ATOM 1396 C CA . ASP A 1 182 ? 17.990 9.810 -15.078 1.00 87.25 182 ASP A CA 1
ATOM 1397 C C . ASP A 1 182 ? 17.206 10.575 -16.148 1.00 87.25 182 ASP A C 1
ATOM 1399 O O . ASP A 1 182 ? 16.097 11.035 -15.884 1.00 87.25 182 ASP A O 1
ATOM 1403 N N . GLU A 1 183 ? 17.718 10.621 -17.375 1.00 82.75 183 GLU A N 1
ATOM 1404 C CA . GLU A 1 183 ? 17.062 11.307 -18.495 1.00 82.75 183 GLU A CA 1
ATOM 1405 C C . GLU A 1 183 ? 16.086 10.428 -19.293 1.00 82.75 183 GLU A C 1
ATOM 1407 O O . GLU A 1 183 ? 15.465 10.873 -20.266 1.00 82.75 183 GLU A O 1
ATOM 1412 N N . VAL A 1 184 ? 15.962 9.147 -18.938 1.00 85.56 184 VAL A N 1
ATOM 1413 C CA . VAL A 1 184 ? 15.121 8.191 -19.666 1.00 85.56 184 VAL A CA 1
ATOM 1414 C C . VAL A 1 184 ? 13.697 8.275 -19.131 1.00 85.56 184 VAL A C 1
ATOM 1416 O O . VAL A 1 184 ? 13.285 7.521 -18.250 1.00 85.56 184 VAL A O 1
ATOM 1419 N N . THR A 1 185 ? 12.940 9.222 -19.683 1.00 87.56 185 THR A N 1
ATOM 1420 C CA . THR A 1 185 ? 11.546 9.497 -19.315 1.00 87.56 185 THR A CA 1
ATOM 1421 C C . THR A 1 185 ? 10.617 9.458 -20.530 1.00 87.56 185 THR A C 1
ATOM 1423 O O . THR A 1 185 ? 11.053 9.539 -21.684 1.00 87.56 185 THR A O 1
ATOM 1426 N N . GLY A 1 186 ? 9.316 9.287 -20.273 1.00 89.12 186 GLY A N 1
ATOM 1427 C CA . GLY A 1 186 ? 8.279 9.306 -21.305 1.00 89.12 186 GLY A CA 1
ATOM 1428 C C . GLY A 1 186 ? 8.576 8.347 -22.472 1.00 89.12 186 GLY A C 1
ATOM 1429 O O . GLY A 1 186 ? 9.035 7.227 -22.237 1.00 89.12 186 GLY A O 1
ATOM 1430 N N . PRO A 1 187 ? 8.398 8.774 -23.738 1.00 88.94 187 PRO A N 1
ATOM 1431 C CA . PRO A 1 187 ? 8.618 7.918 -24.909 1.00 88.94 187 PRO A CA 1
ATOM 1432 C C . PRO A 1 187 ? 10.045 7.363 -25.055 1.00 88.94 187 PRO A C 1
ATOM 1434 O O . PRO A 1 187 ? 10.259 6.405 -25.799 1.00 88.94 187 PRO A O 1
ATOM 1437 N N . ARG A 1 188 ? 11.049 7.948 -24.376 1.00 89.00 188 ARG A N 1
ATOM 1438 C CA . ARG A 1 188 ? 12.431 7.433 -24.396 1.00 89.00 188 ARG A CA 1
ATOM 1439 C C . ARG A 1 188 ? 12.526 6.076 -23.694 1.00 89.00 188 ARG A C 1
ATOM 1441 O O . ARG A 1 188 ? 13.360 5.267 -24.091 1.00 89.00 188 ARG A O 1
ATOM 1448 N N . ILE A 1 189 ? 11.653 5.805 -22.718 1.00 91.44 189 ILE A N 1
ATOM 1449 C CA . ILE A 1 189 ? 11.575 4.518 -22.012 1.00 91.44 189 ILE A CA 1
ATOM 1450 C C . ILE A 1 189 ? 11.228 3.396 -22.990 1.00 91.44 189 ILE A C 1
ATOM 1452 O O . ILE A 1 189 ? 11.958 2.409 -23.062 1.00 91.44 189 ILE A O 1
ATOM 1456 N N . ASP A 1 190 ? 10.164 3.563 -23.778 1.00 89.62 190 ASP A N 1
ATOM 1457 C CA . ASP A 1 190 ? 9.706 2.530 -24.713 1.00 89.62 190 ASP A CA 1
ATOM 1458 C C . ASP A 1 190 ? 10.733 2.284 -25.821 1.00 89.62 190 ASP A C 1
ATOM 1460 O O . ASP A 1 190 ? 11.075 1.139 -26.109 1.00 89.62 190 ASP A O 1
ATOM 1464 N N . ARG A 1 191 ? 11.334 3.356 -26.357 1.00 88.62 191 ARG A N 1
ATOM 1465 C CA . ARG A 1 191 ? 12.417 3.243 -27.349 1.00 88.62 191 ARG A CA 1
ATOM 1466 C C . ARG A 1 191 ? 13.609 2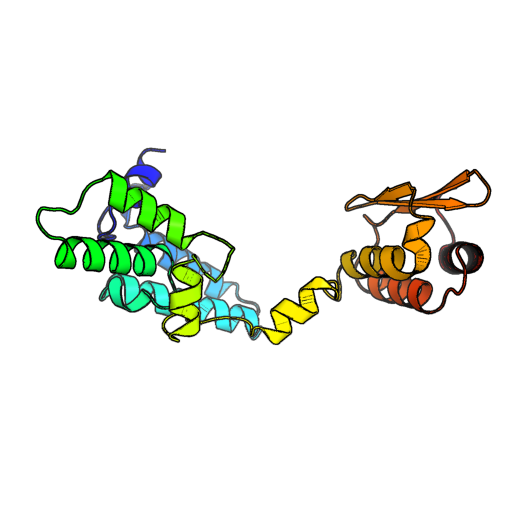.457 -26.810 1.00 88.62 191 ARG A C 1
ATOM 1468 O O . ARG A 1 191 ? 14.153 1.612 -27.517 1.00 88.62 191 ARG A O 1
ATOM 1475 N N . MET A 1 192 ? 14.025 2.744 -25.577 1.00 90.44 192 MET A N 1
ATOM 1476 C CA . MET A 1 192 ? 15.135 2.054 -24.918 1.00 90.44 192 MET A CA 1
ATOM 1477 C C . MET A 1 192 ? 14.791 0.580 -24.661 1.00 90.44 192 MET A C 1
ATOM 1479 O O . MET A 1 192 ? 15.609 -0.304 -24.909 1.00 90.44 192 MET A O 1
ATOM 1483 N N . ALA A 1 193 ? 13.562 0.305 -24.219 1.00 90.88 193 ALA A N 1
ATOM 1484 C CA . ALA A 1 193 ? 13.066 -1.051 -24.030 1.00 90.88 193 ALA A CA 1
ATOM 1485 C C . ALA A 1 193 ? 13.062 -1.845 -25.347 1.00 90.88 193 ALA A C 1
ATOM 1487 O O . ALA A 1 193 ? 13.478 -3.000 -25.358 1.00 90.88 193 ALA A O 1
ATOM 1488 N N . ASP A 1 194 ? 12.660 -1.236 -26.463 1.00 91.50 194 ASP A N 1
ATOM 1489 C CA . ASP A 1 194 ? 12.665 -1.882 -27.781 1.00 91.50 194 ASP A CA 1
ATOM 1490 C C . ASP A 1 194 ? 14.077 -2.164 -28.294 1.00 91.50 194 ASP A C 1
ATOM 1492 O O . ASP A 1 194 ? 14.338 -3.241 -28.837 1.00 91.50 194 ASP A O 1
ATOM 1496 N N . VAL A 1 195 ? 15.016 -1.237 -28.079 1.00 92.25 195 VAL A N 1
ATOM 1497 C CA . VAL A 1 195 ? 16.435 -1.476 -28.375 1.00 92.25 195 VAL A CA 1
ATOM 1498 C C . VAL A 1 195 ? 16.946 -2.673 -27.572 1.00 92.25 195 VAL A C 1
ATOM 1500 O O . VAL A 1 195 ? 17.516 -3.595 -28.149 1.00 92.25 195 VAL A O 1
ATOM 1503 N N . LEU A 1 196 ? 16.671 -2.726 -26.266 1.00 91.81 196 LEU A N 1
ATOM 1504 C CA . LEU A 1 196 ? 17.053 -3.867 -25.433 1.00 91.81 196 LEU A CA 1
ATOM 1505 C C . LEU A 1 196 ? 16.404 -5.172 -25.906 1.00 91.81 196 LEU A C 1
ATOM 1507 O O . LEU A 1 196 ? 17.086 -6.190 -25.991 1.00 91.81 196 LEU A O 1
ATOM 1511 N N . ARG A 1 197 ? 15.117 -5.166 -26.271 1.00 92.06 197 ARG A N 1
ATOM 1512 C CA . ARG A 1 197 ? 14.419 -6.359 -26.788 1.00 92.06 197 ARG A CA 1
ATOM 1513 C C . ARG A 1 197 ? 15.034 -6.880 -28.084 1.00 92.06 197 ARG A C 1
ATOM 1515 O O . ARG A 1 197 ? 15.138 -8.095 -28.239 1.00 92.06 197 ARG A O 1
ATOM 1522 N N . THR A 1 198 ? 15.472 -5.994 -28.974 1.00 93.06 198 THR A N 1
ATOM 1523 C CA . THR A 1 198 ? 15.963 -6.355 -30.316 1.00 93.06 198 THR A CA 1
ATOM 1524 C C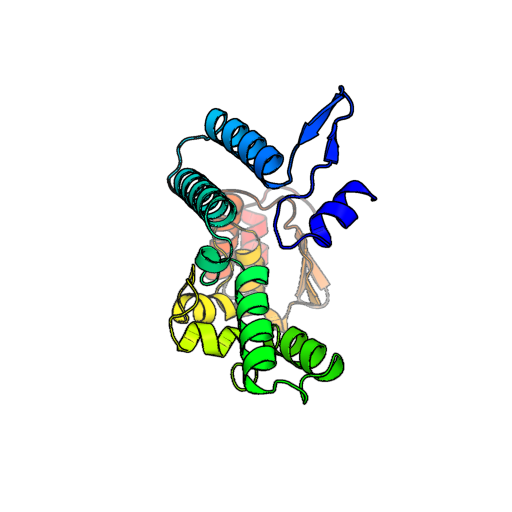 . THR A 1 198 ? 17.461 -6.652 -30.378 1.00 93.06 198 THR A C 1
ATOM 1526 O O . THR A 1 198 ? 17.857 -7.514 -31.162 1.00 93.06 198 THR A O 1
ATOM 1529 N N . ALA A 1 199 ? 18.282 -6.020 -29.533 1.00 93.75 199 ALA A N 1
ATOM 1530 C CA . ALA A 1 199 ? 19.728 -6.244 -29.481 1.00 93.75 199 ALA A CA 1
ATOM 1531 C C . ALA A 1 199 ? 20.063 -7.720 -29.194 1.00 93.75 199 ALA A C 1
ATOM 1533 O O . ALA A 1 199 ? 19.555 -8.284 -28.224 1.00 93.75 199 ALA A O 1
ATOM 1534 N N . GLN A 1 200 ? 20.897 -8.359 -30.017 1.00 92.25 200 GLN A N 1
ATOM 1535 C CA . GLN A 1 200 ? 21.298 -9.763 -29.822 1.00 92.25 200 GLN A CA 1
ATOM 1536 C C . GLN A 1 200 ? 22.592 -9.880 -29.009 1.00 92.25 200 GLN A C 1
ATOM 1538 O O . GLN A 1 200 ? 22.854 -10.907 -28.390 1.00 92.25 200 GLN A O 1
ATOM 1543 N N . SER A 1 201 ? 23.371 -8.802 -28.961 1.00 91.75 201 SER A N 1
ATOM 1544 C CA . SER A 1 201 ? 24.612 -8.687 -28.208 1.00 91.75 201 SER A CA 1
ATOM 1545 C C . SER A 1 201 ? 24.731 -7.322 -27.526 1.00 91.75 201 SER A C 1
ATOM 1547 O O . SER A 1 201 ? 23.993 -6.379 -27.830 1.00 91.75 201 SER A O 1
ATOM 1549 N N . LEU A 1 202 ? 25.688 -7.203 -26.602 1.00 89.38 202 LEU A N 1
ATOM 1550 C CA . LEU A 1 202 ? 26.032 -5.917 -25.995 1.00 89.38 202 LEU A CA 1
ATOM 1551 C C . LEU A 1 202 ? 26.590 -4.936 -27.041 1.00 89.38 202 LEU A C 1
ATOM 1553 O O . LEU A 1 202 ? 26.374 -3.733 -26.935 1.00 89.38 202 LEU A O 1
ATOM 1557 N N . ASP A 1 203 ? 27.244 -5.451 -28.081 1.00 89.94 203 ASP A N 1
ATOM 1558 C CA . ASP A 1 203 ? 27.743 -4.668 -29.212 1.00 89.94 203 ASP A CA 1
ATOM 1559 C C . ASP A 1 203 ? 26.584 -4.053 -30.004 1.00 89.94 203 ASP A C 1
ATOM 1561 O O . ASP A 1 203 ? 26.602 -2.852 -30.276 1.00 89.94 203 ASP A O 1
ATOM 1565 N N . ASP A 1 204 ? 25.537 -4.839 -30.278 1.00 90.75 204 ASP A N 1
ATOM 1566 C CA . ASP A 1 204 ? 24.320 -4.347 -30.935 1.00 90.75 204 ASP A CA 1
ATOM 1567 C C . ASP A 1 204 ? 23.609 -3.300 -30.080 1.00 90.75 204 ASP A C 1
ATOM 1569 O O . ASP A 1 204 ? 23.123 -2.297 -30.604 1.00 90.75 204 ASP A O 1
ATOM 1573 N N . LEU A 1 205 ? 23.551 -3.523 -28.761 1.00 89.50 205 LEU A N 1
ATOM 1574 C CA . LEU A 1 205 ? 22.958 -2.577 -27.820 1.00 89.50 205 LEU A CA 1
ATOM 1575 C C . LEU A 1 205 ? 23.696 -1.238 -27.884 1.00 89.50 205 LEU A C 1
ATOM 1577 O O . LEU A 1 205 ? 23.071 -0.208 -28.117 1.00 89.50 205 LEU A O 1
ATOM 1581 N N . VAL A 1 206 ? 25.022 -1.245 -27.728 1.00 86.62 206 VAL A N 1
ATOM 1582 C CA . VAL A 1 206 ? 25.836 -0.021 -27.763 1.00 86.62 206 VAL A CA 1
ATOM 1583 C C . VAL A 1 206 ? 25.714 0.683 -29.115 1.00 86.62 206 VAL A C 1
ATOM 1585 O O . VAL A 1 206 ? 25.465 1.888 -29.147 1.00 86.62 206 VAL A O 1
ATOM 1588 N N . ALA A 1 207 ? 25.799 -0.055 -30.225 1.00 87.69 207 ALA A N 1
ATOM 1589 C CA . ALA A 1 207 ? 25.655 0.509 -31.565 1.00 87.69 207 ALA A CA 1
ATOM 1590 C C . ALA A 1 207 ? 24.271 1.148 -31.779 1.00 87.69 207 ALA A C 1
ATOM 1592 O O . ALA A 1 207 ? 24.167 2.257 -32.305 1.00 87.69 207 ALA A O 1
ATOM 1593 N N . ALA A 1 208 ? 23.198 0.491 -31.330 1.00 86.56 208 ALA A N 1
ATOM 1594 C CA . ALA A 1 208 ? 21.836 1.004 -31.454 1.00 86.56 208 ALA A CA 1
ATOM 1595 C C . ALA A 1 208 ? 21.591 2.260 -30.604 1.00 86.56 208 ALA A C 1
ATOM 1597 O O . ALA A 1 208 ? 20.832 3.142 -31.015 1.00 86.56 208 ALA A O 1
ATOM 1598 N N . LEU A 1 209 ? 22.232 2.358 -29.437 1.00 79.06 209 LEU A N 1
ATOM 1599 C CA . LEU A 1 209 ? 22.147 3.532 -28.571 1.00 79.06 209 LEU A CA 1
ATOM 1600 C C . LEU A 1 209 ? 22.932 4.718 -29.132 1.00 79.06 209 LEU A C 1
ATOM 1602 O O . LEU A 1 209 ? 22.425 5.836 -29.098 1.00 79.06 209 LEU A O 1
ATOM 1606 N N . GLN A 1 210 ? 24.097 4.472 -29.734 1.00 76.44 210 GLN A N 1
ATOM 1607 C CA . GLN A 1 210 ? 24.885 5.495 -30.428 1.00 76.44 210 GLN A CA 1
ATOM 1608 C C . GLN A 1 210 ? 24.187 5.996 -31.702 1.00 76.44 210 GLN A C 1
ATOM 1610 O O . GLN A 1 210 ? 24.124 7.199 -31.941 1.00 76.44 210 GLN A O 1
ATOM 1615 N N . ALA A 1 211 ? 23.590 5.100 -32.495 1.00 72.88 211 ALA A N 1
ATOM 1616 C CA . ALA A 1 211 ? 22.887 5.461 -33.730 1.00 72.88 211 ALA A CA 1
ATOM 1617 C C . ALA A 1 211 ? 21.599 6.271 -33.488 1.00 72.88 211 ALA A C 1
ATOM 1619 O O . ALA A 1 211 ? 21.191 7.063 -34.337 1.00 72.88 211 ALA A O 1
ATOM 1620 N N . LYS A 1 212 ? 20.940 6.069 -32.340 1.00 63.03 212 LYS A N 1
ATOM 1621 C CA . LYS A 1 212 ? 19.700 6.771 -31.962 1.00 63.03 212 LYS A CA 1
ATOM 1622 C C . LYS A 1 212 ? 19.925 7.941 -30.996 1.00 63.03 212 LYS A C 1
ATOM 1624 O O . LYS A 1 212 ? 18.959 8.628 -30.666 1.00 63.03 212 LYS A O 1
ATOM 1629 N N . GLY A 1 213 ? 21.162 8.158 -30.552 1.00 52.62 213 GLY A N 1
ATOM 1630 C CA . GLY A 1 213 ? 21.549 9.135 -29.538 1.00 52.62 213 GLY A CA 1
ATOM 1631 C C . GLY A 1 213 ? 22.766 9.943 -29.964 1.00 52.62 213 GLY A C 1
ATOM 1632 O O . GLY A 1 213 ? 23.809 9.855 -29.324 1.00 52.62 213 GLY A O 1
ATOM 1633 N N . GLY A 1 214 ? 22.637 10.746 -31.027 1.00 40.44 214 GLY A N 1
ATOM 1634 C CA . GLY A 1 214 ? 23.576 11.847 -31.230 1.00 40.44 214 GLY A CA 1
ATOM 1635 C C . GLY A 1 214 ? 23.660 12.662 -29.933 1.00 40.44 214 GLY A C 1
ATOM 1636 O O . GLY A 1 214 ? 22.648 13.246 -29.555 1.00 40.44 214 GLY A O 1
ATOM 1637 N N . THR A 1 215 ? 24.842 12.616 -29.292 1.00 41.69 215 THR A N 1
ATOM 1638 C CA . THR A 1 215 ? 25.272 13.227 -28.003 1.00 41.69 215 THR A CA 1
ATOM 1639 C C . THR A 1 215 ? 24.501 12.708 -26.763 1.00 41.69 215 THR A C 1
ATOM 1641 O O . THR A 1 215 ? 23.280 12.770 -26.747 1.00 41.69 215 THR A O 1
ATOM 1644 N N . ASP A 1 216 ? 25.084 12.104 -25.713 1.00 34.25 216 ASP A N 1
ATOM 1645 C CA . ASP A 1 216 ? 26.281 12.501 -24.953 1.00 34.25 216 ASP A CA 1
ATOM 1646 C C . ASP A 1 216 ? 26.989 11.342 -24.193 1.00 34.25 216 ASP A C 1
ATOM 1648 O O . ASP A 1 216 ? 26.351 10.465 -23.613 1.00 34.25 216 ASP A O 1
ATOM 1652 N N . HIS A 1 217 ? 28.326 11.454 -24.191 1.00 33.84 217 HIS A N 1
ATOM 1653 C CA . HIS A 1 217 ? 29.403 10.888 -23.350 1.00 33.84 217 HIS A CA 1
ATOM 1654 C C . HIS A 1 217 ? 29.716 9.375 -23.284 1.00 33.84 217 HIS A C 1
ATOM 1656 O O . HIS A 1 217 ? 29.013 8.559 -22.691 1.00 33.84 217 HIS A O 1
ATOM 1662 N N . ALA A 1 218 ? 30.886 9.087 -23.877 1.00 32.00 218 ALA A N 1
ATOM 1663 C CA . ALA A 1 218 ? 31.818 7.998 -23.591 1.00 32.00 218 ALA A CA 1
ATOM 1664 C C . ALA A 1 218 ? 32.335 8.001 -22.143 1.00 32.00 218 ALA A C 1
ATOM 1666 O O . ALA A 1 218 ? 32.277 9.074 -21.498 1.00 32.00 218 ALA A O 1
#

pLDDT: mean 92.5, std 10.18, range [32.0, 98.56]

Foldseek 3Di:
DVQVVQLVVDLLQPDWDADPVGDIDTPLRVLVVVLVVLVVVDPPDPVSVVVSVVSVVQSVCSVPPNLVCLQEDPVSVLVVVLVVVCVVCPPNDDPVVNVVSVVQCPDPPLVRHPVSVCVVVVSHDDPDDPVVVVCCVLQPDPQACSLLVSLCCVQPVVQFPDDDRQKTWGHDPNDIDMDGRPPCHDPSSVVSNVQSVPQNDPVSSVVSCCVVDPDDDD

Secondary structure (DSSP, 8-state):
-HHHHHHHH-TTS--EEE-TTS-EEEHHHHHHHHHHHHHHT----HHHHHHHHHHHHHHHHHHH-GGGGTTT-HHHHHHHHHHHHHHHHGGG--HHHHHHHHHHTT-SSTTT-HHHHHHHTT-S--SS-HHHHHHHTTSPPTTSTHHHHHHHHHHHGGGEEEE-SSEEEEEETTEEEEEE-SS--THHHHHHHHHHHH-SSHHHHHHHHHHH--S---